Protein AF-A0A3P7J0X0-F1 (afdb_monomer_lite)

Secondary structure (DSSP, 8-state):
------TT---HHHHHHHHHHHHHHHHHHHHHHH-HHHHHHHHHHHHHTT-HHHHHHHHSPPPPHHHHH-TT--GGGGGG-HHHHHHHHHHHHHT---S-HHHHHHHTB-TTSPP-TTTTS-SHHHHHHHHHHHHHHHHHHHHHH-TT--HHHHHHHHHHHSSHHHHHHHHHHTTGGGG-B--TT--SS-----HHHHHHHHHHHHHHH--TT--HHHHHHHHTTS--

Radius of gyration: 21.11 Å; chains: 1; bounding box: 53×32×54 Å

Sequence (228 aa):
MMYAHGIDLCDEEDFRKSLANTFEAVLAALYLDAGIEECDRIFANAMFGDETSVKDLWLNVPEHPLKIEQPEGDRMLIASTEELTDLTDLENILGFKFQNIRLLAKALTRRNVPYNTLTCGNNQRLEWLGDAVLQLIISDYLYHHFPNHHEGHLSLLRTCLVCNETQSQICEDLGLHYFIIEPPGGGSRTLELSLKDKADLVEGLLQLILPRNNIDLFIFSSYRGHLR

pLDDT: mean 81.5, std 17.17, range [30.94, 95.81]

Structure (mmCIF, N/CA/C/O backbone):
data_AF-A0A3P7J0X0-F1
#
_entry.id   AF-A0A3P7J0X0-F1
#
loop_
_atom_site.group_PDB
_atom_site.id
_atom_site.type_symbol
_atom_site.label_atom_id
_atom_site.label_alt_id
_atom_site.label_comp_id
_atom_site.label_asym_id
_atom_site.label_entity_id
_atom_site.label_seq_id
_atom_site.pdbx_PDB_ins_code
_atom_site.Cartn_x
_atom_site.Cartn_y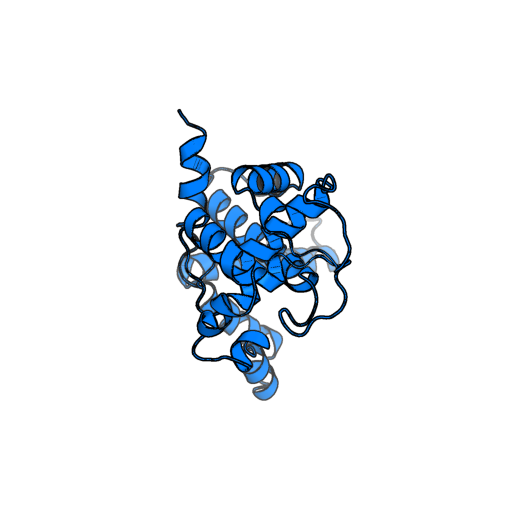
_atom_site.Cartn_z
_atom_site.occupancy
_atom_site.B_iso_or_equiv
_atom_site.auth_seq_id
_atom_site.auth_comp_id
_atom_site.auth_asym_id
_atom_site.auth_atom_id
_atom_site.pdbx_PDB_model_num
ATOM 1 N N . MET A 1 1 ? 25.675 -4.182 -22.140 1.00 49.66 1 MET A N 1
ATOM 2 C CA . MET A 1 1 ? 24.993 -2.924 -22.501 1.00 49.66 1 MET A CA 1
ATOM 3 C C . MET A 1 1 ? 25.341 -2.609 -23.951 1.00 49.66 1 MET A C 1
ATOM 5 O O . MET A 1 1 ? 26.519 -2.460 -24.247 1.00 49.66 1 MET A O 1
ATOM 9 N N . MET A 1 2 ? 24.372 -2.634 -24.870 1.00 43.81 2 MET A N 1
ATOM 10 C CA . MET A 1 2 ? 24.630 -2.290 -26.275 1.00 43.81 2 MET A CA 1
ATOM 11 C C . MET A 1 2 ? 24.608 -0.767 -26.420 1.00 43.81 2 MET A C 1
ATOM 13 O O . MET A 1 2 ? 23.551 -0.183 -26.628 1.00 43.81 2 MET A O 1
ATOM 17 N N . TYR A 1 3 ? 25.763 -0.123 -26.259 1.00 55.44 3 TYR A N 1
ATOM 18 C CA . TYR A 1 3 ? 25.898 1.303 -26.549 1.00 55.44 3 TYR A CA 1
ATOM 19 C C . TYR A 1 3 ? 26.026 1.481 -28.065 1.00 55.44 3 TYR A C 1
ATOM 21 O O . TYR A 1 3 ? 27.020 1.071 -28.664 1.00 55.44 3 TYR A O 1
ATOM 29 N N . ALA A 1 4 ? 25.016 2.075 -28.699 1.00 52.88 4 ALA A N 1
ATOM 30 C CA . ALA A 1 4 ? 25.185 2.619 -30.039 1.00 52.88 4 ALA A CA 1
ATOM 31 C C . ALA A 1 4 ? 26.043 3.886 -29.913 1.00 52.88 4 ALA A C 1
ATOM 33 O O . ALA A 1 4 ? 25.689 4.798 -29.167 1.00 52.88 4 ALA A O 1
ATOM 34 N N . HIS A 1 5 ? 27.190 3.934 -30.594 1.00 51.78 5 HIS A N 1
ATOM 35 C CA . HIS A 1 5 ? 28.079 5.099 -30.600 1.00 51.78 5 HIS A CA 1
ATOM 36 C C . HIS A 1 5 ? 27.426 6.275 -31.347 1.00 51.78 5 HIS A C 1
ATOM 38 O O . HIS A 1 5 ? 27.690 6.507 -32.525 1.00 51.78 5 HIS A O 1
ATOM 44 N N . GLY A 1 6 ? 26.545 7.004 -30.661 1.00 53.00 6 GLY A N 1
ATOM 45 C CA . GLY A 1 6 ? 26.110 8.341 -31.050 1.00 53.00 6 GLY A CA 1
ATOM 46 C C . GLY A 1 6 ? 27.173 9.363 -30.651 1.00 53.00 6 GLY A C 1
ATOM 47 O O . GLY A 1 6 ? 27.667 9.331 -29.527 1.00 53.00 6 GLY A O 1
ATOM 48 N N . ILE A 1 7 ? 27.522 10.252 -31.581 1.00 51.62 7 ILE A N 1
ATOM 49 C CA . ILE A 1 7 ? 28.600 11.255 -31.484 1.00 51.62 7 ILE A CA 1
ATOM 50 C C . ILE A 1 7 ? 28.422 12.276 -30.335 1.00 51.62 7 ILE A C 1
ATOM 52 O O . ILE A 1 7 ? 29.379 12.966 -30.003 1.00 51.62 7 ILE A O 1
ATOM 56 N N . ASP A 1 8 ? 27.266 12.288 -29.661 1.00 49.47 8 ASP A N 1
ATOM 57 C CA . ASP A 1 8 ? 26.919 13.243 -28.596 1.00 49.47 8 ASP A CA 1
ATOM 58 C C . ASP A 1 8 ? 26.756 12.626 -27.185 1.00 49.47 8 ASP A C 1
ATOM 60 O O . ASP A 1 8 ? 26.398 13.330 -26.250 1.00 49.47 8 ASP A O 1
ATOM 64 N N . LEU A 1 9 ? 27.031 11.330 -26.975 1.00 52.88 9 LEU A N 1
ATOM 65 C CA . LEU A 1 9 ? 26.797 10.638 -25.684 1.00 52.88 9 LEU A CA 1
ATOM 66 C C . LEU A 1 9 ? 27.974 10.705 -24.681 1.00 52.88 9 LEU A C 1
ATOM 68 O O . LEU A 1 9 ? 28.120 9.824 -23.834 1.00 52.88 9 LEU A O 1
ATOM 72 N N . CYS A 1 10 ? 28.837 11.717 -24.777 1.00 60.53 10 CYS A N 1
ATOM 73 C CA . CYS A 1 10 ? 30.059 11.831 -23.968 1.00 60.53 10 CYS A CA 1
ATOM 74 C C . CYS A 1 10 ? 29.924 12.795 -22.773 1.00 60.53 10 CYS A C 1
ATOM 76 O O . CYS A 1 10 ? 30.865 13.534 -22.485 1.00 60.53 10 CYS A O 1
ATOM 78 N N . ASP A 1 11 ? 28.789 12.783 -22.071 1.00 74.62 11 ASP A N 1
ATOM 79 C CA . ASP A 1 11 ? 28.678 13.374 -20.731 1.00 74.62 11 ASP A CA 1
ATOM 80 C C . ASP A 1 11 ? 28.564 12.253 -19.680 1.00 74.62 11 ASP A C 1
ATOM 82 O O . ASP A 1 11 ? 27.800 11.295 -19.845 1.00 74.62 11 ASP A O 1
ATOM 86 N N . GLU A 1 12 ? 29.348 12.344 -18.601 1.00 79.19 12 GLU A N 1
ATOM 87 C CA . GLU A 1 12 ? 29.307 11.383 -17.491 1.00 79.19 12 GLU A CA 1
ATOM 88 C C . GLU A 1 12 ? 27.909 11.296 -16.867 1.00 79.19 12 GLU A C 1
ATOM 90 O O . GLU A 1 12 ? 27.515 10.229 -16.385 1.00 79.19 12 GLU A O 1
ATOM 95 N N . GLU A 1 13 ? 27.158 12.399 -16.858 1.00 82.25 13 GLU A N 1
ATOM 96 C CA . GLU A 1 13 ? 25.818 12.438 -16.275 1.00 82.25 13 GLU A CA 1
ATOM 97 C C . GLU A 1 13 ? 24.823 11.588 -17.080 1.00 82.25 13 GLU A C 1
ATOM 99 O O . GLU A 1 13 ? 24.091 10.774 -16.506 1.00 82.25 13 GLU A O 1
ATOM 104 N N . ASP A 1 14 ? 24.843 11.707 -18.407 1.00 82.56 14 ASP A N 1
ATOM 105 C CA . ASP A 1 14 ? 23.971 10.936 -19.299 1.00 82.56 14 ASP A CA 1
ATOM 106 C C . ASP A 1 14 ? 24.313 9.445 -19.271 1.00 82.56 14 ASP A C 1
ATOM 108 O O . ASP A 1 14 ? 23.422 8.588 -19.291 1.00 82.56 14 ASP A O 1
ATOM 112 N N . PHE A 1 15 ? 25.598 9.117 -19.128 1.00 83.56 15 PHE A N 1
ATOM 113 C CA . PHE A 1 15 ? 26.034 7.739 -18.929 1.00 83.56 15 PHE A CA 1
ATOM 114 C C . PHE A 1 15 ? 25.492 7.143 -17.619 1.00 83.56 15 PHE A C 1
ATOM 116 O O . PHE A 1 15 ? 24.974 6.023 -17.614 1.00 83.56 15 PHE A O 1
ATOM 123 N N . ARG A 1 16 ? 25.543 7.893 -16.508 1.00 85.69 16 ARG A N 1
ATOM 124 C CA . ARG A 1 16 ? 24.996 7.443 -15.212 1.00 85.69 16 ARG A CA 1
ATOM 125 C C . ARG A 1 16 ? 23.478 7.259 -15.258 1.00 85.69 16 ARG A C 1
ATOM 127 O O . ARG A 1 16 ? 22.984 6.266 -14.726 1.00 85.69 16 ARG A O 1
ATOM 134 N N . LYS A 1 17 ? 22.746 8.157 -15.927 1.00 86.38 17 LYS A N 1
ATOM 135 C CA . LYS A 1 17 ? 21.292 8.013 -16.141 1.00 86.38 17 LYS A CA 1
ATOM 136 C C . LYS A 1 17 ? 20.965 6.765 -16.960 1.00 86.38 17 LYS A C 1
ATOM 138 O O . LYS A 1 17 ? 20.094 5.989 -16.583 1.00 86.38 17 LYS A O 1
ATOM 143 N N . SER A 1 18 ? 21.707 6.526 -18.040 1.00 88.50 18 SER A N 1
ATOM 144 C CA . SER A 1 18 ? 21.542 5.333 -18.881 1.00 88.50 18 SER A CA 1
ATOM 145 C C . SER A 1 18 ? 21.781 4.030 -18.103 1.00 88.50 18 SER A C 1
ATOM 147 O O . SER A 1 18 ? 21.024 3.063 -18.243 1.00 88.50 18 SER A O 1
ATOM 149 N N . LEU A 1 19 ? 22.789 4.012 -17.223 1.00 89.50 19 LEU A N 1
ATOM 150 C CA . LEU A 1 19 ? 23.047 2.894 -16.309 1.00 89.50 19 LEU A CA 1
ATOM 151 C C . LEU A 1 19 ? 21.887 2.644 -15.344 1.00 89.50 19 LEU A C 1
ATOM 153 O O . LEU A 1 19 ? 21.474 1.493 -15.204 1.00 89.50 19 LEU A O 1
ATOM 157 N N . ALA A 1 20 ? 21.348 3.695 -14.722 1.00 88.69 20 ALA A N 1
ATOM 158 C CA . ALA A 1 20 ? 20.211 3.581 -13.811 1.00 88.69 20 ALA A CA 1
ATOM 159 C C . ALA A 1 20 ? 18.970 3.016 -14.522 1.00 88.69 20 ALA A C 1
ATOM 161 O O . ALA A 1 20 ? 18.430 2.000 -14.091 1.00 88.69 20 ALA A O 1
ATOM 162 N N . ASN A 1 21 ? 18.607 3.572 -15.681 1.00 90.19 21 ASN A N 1
ATOM 163 C CA . ASN A 1 21 ? 17.470 3.088 -16.473 1.00 90.19 21 ASN A CA 1
ATOM 164 C C . ASN A 1 21 ? 17.657 1.623 -16.909 1.00 90.19 21 ASN A C 1
ATOM 166 O O . ASN A 1 21 ? 16.715 0.833 -16.939 1.00 90.19 21 ASN A O 1
ATOM 170 N N . THR A 1 22 ? 18.891 1.234 -17.246 1.00 92.94 22 THR A N 1
ATOM 171 C CA . THR A 1 22 ? 19.201 -0.159 -17.600 1.00 92.94 22 THR A CA 1
ATOM 172 C C . THR A 1 22 ? 19.035 -1.087 -16.400 1.00 92.94 22 THR A C 1
ATOM 174 O O . THR A 1 22 ? 18.544 -2.204 -16.553 1.00 92.94 22 THR A O 1
ATOM 177 N N . PHE A 1 23 ? 19.436 -0.644 -15.209 1.00 90.81 23 PHE A N 1
ATOM 178 C CA . PHE A 1 23 ? 19.262 -1.414 -13.983 1.00 90.81 23 PHE A CA 1
ATOM 179 C C . PHE A 1 23 ? 17.779 -1.626 -13.649 1.00 90.81 23 PHE A C 1
ATOM 181 O O . PHE A 1 23 ? 17.383 -2.756 -13.369 1.00 90.81 23 PHE A O 1
ATOM 188 N N . GLU A 1 24 ? 16.949 -0.589 -13.772 1.00 92.31 24 GLU A N 1
ATOM 189 C CA . GLU A 1 24 ? 15.491 -0.696 -13.610 1.00 92.31 24 GLU A CA 1
ATOM 190 C C . GLU A 1 24 ? 14.878 -1.704 -14.593 1.00 92.31 24 GLU A C 1
ATOM 192 O O . GLU A 1 24 ? 14.077 -2.550 -14.198 1.00 92.31 24 GLU A O 1
ATOM 197 N N . ALA A 1 25 ? 15.312 -1.687 -15.857 1.00 94.69 25 ALA A N 1
ATOM 198 C CA . ALA A 1 25 ? 14.853 -2.650 -16.857 1.00 94.69 25 ALA A CA 1
ATOM 199 C C . ALA A 1 25 ? 15.256 -4.100 -16.519 1.00 94.69 25 ALA A C 1
ATOM 201 O O . ALA A 1 25 ? 14.475 -5.027 -16.742 1.00 94.69 25 ALA A O 1
ATOM 202 N N . VAL A 1 26 ? 16.454 -4.314 -15.962 1.00 94.44 26 VAL A N 1
ATOM 203 C CA . VAL A 1 26 ? 16.893 -5.641 -15.491 1.00 94.44 26 VAL A CA 1
ATOM 204 C C . VAL A 1 26 ? 16.061 -6.102 -14.297 1.00 94.44 26 VAL A C 1
ATOM 206 O O . VAL A 1 26 ? 15.651 -7.261 -14.263 1.00 94.44 26 VAL A O 1
ATOM 209 N N . LEU A 1 27 ? 15.773 -5.213 -13.343 1.00 93.75 27 LEU A N 1
ATOM 210 C CA . LEU A 1 27 ? 14.898 -5.532 -12.214 1.00 93.75 27 LEU A CA 1
ATOM 211 C C . LEU A 1 27 ? 13.485 -5.895 -12.675 1.00 93.75 27 LEU A C 1
ATOM 213 O O . LEU A 1 27 ? 12.937 -6.876 -12.185 1.00 93.75 27 LEU A O 1
ATOM 217 N N . ALA A 1 28 ? 12.923 -5.168 -13.643 1.00 94.56 28 ALA A N 1
ATOM 218 C CA . ALA A 1 28 ? 11.619 -5.497 -14.216 1.00 94.56 28 ALA A CA 1
ATOM 219 C C . ALA A 1 28 ? 11.623 -6.880 -14.892 1.00 94.56 28 ALA A C 1
ATOM 221 O O . ALA A 1 28 ? 10.697 -7.662 -14.695 1.00 94.56 28 ALA A O 1
ATOM 222 N N . ALA A 1 29 ? 12.681 -7.222 -15.634 1.00 95.81 29 ALA A N 1
ATOM 223 C CA . ALA A 1 29 ? 12.820 -8.551 -16.231 1.00 95.81 29 ALA A CA 1
ATOM 224 C C . ALA A 1 29 ? 12.909 -9.663 -15.169 1.00 95.81 29 ALA A C 1
ATOM 226 O O . ALA A 1 29 ? 12.273 -10.702 -15.323 1.00 95.81 29 ALA A O 1
ATOM 227 N N . LEU A 1 30 ? 13.653 -9.433 -14.081 1.00 94.56 30 LEU A N 1
ATOM 228 C CA . LEU A 1 30 ? 13.719 -10.358 -12.943 1.00 94.56 30 LEU A CA 1
ATOM 229 C C . LEU A 1 30 ? 12.360 -10.517 -12.259 1.00 94.56 30 LEU A C 1
ATOM 231 O O . LEU A 1 30 ? 11.970 -11.635 -11.941 1.00 94.56 30 LEU A O 1
ATOM 235 N N . TYR A 1 31 ? 11.632 -9.418 -12.068 1.00 94.62 31 TYR A N 1
ATOM 236 C CA . TYR A 1 31 ? 10.307 -9.434 -11.458 1.00 94.62 31 TYR A CA 1
ATOM 237 C C . TYR A 1 31 ? 9.325 -10.275 -12.285 1.00 94.62 31 TYR A C 1
ATOM 239 O O . TYR A 1 31 ? 8.607 -11.095 -11.720 1.00 94.62 31 TYR A O 1
ATOM 247 N N . LEU A 1 32 ? 9.347 -10.136 -13.615 1.00 93.31 32 LEU A N 1
ATOM 248 C CA . LEU A 1 32 ? 8.485 -10.905 -14.519 1.00 93.31 32 LEU A CA 1
ATOM 249 C C . LEU A 1 32 ? 8.840 -12.400 -14.577 1.00 93.31 32 LEU A C 1
ATOM 251 O O . LEU A 1 32 ? 7.950 -13.226 -14.757 1.00 93.31 32 LEU A O 1
ATOM 255 N N . ASP A 1 33 ? 10.123 -12.753 -14.456 1.00 95.19 33 ASP A N 1
ATOM 256 C CA . ASP A 1 33 ? 10.594 -14.143 -14.571 1.00 95.19 33 ASP A CA 1
ATOM 257 C C . ASP A 1 33 ? 10.551 -14.903 -13.234 1.00 95.19 33 ASP A C 1
ATOM 259 O O . ASP A 1 33 ? 10.221 -16.088 -13.192 1.00 95.19 33 ASP A O 1
ATOM 263 N N . ALA A 1 34 ? 10.871 -14.223 -12.130 1.00 92.19 34 ALA A N 1
ATOM 264 C CA . ALA A 1 34 ? 11.143 -14.847 -10.835 1.00 92.19 34 ALA A CA 1
ATOM 265 C C . ALA A 1 34 ? 10.378 -14.227 -9.648 1.00 92.19 34 ALA A C 1
ATOM 267 O O . ALA A 1 34 ? 10.427 -14.765 -8.541 1.00 92.19 34 ALA A O 1
ATOM 268 N N . GLY A 1 35 ? 9.647 -13.129 -9.859 1.00 90.19 35 GLY A N 1
ATOM 269 C CA . GLY A 1 35 ? 8.856 -12.461 -8.826 1.00 90.19 35 GLY A CA 1
ATOM 270 C C . GLY A 1 35 ? 9.653 -11.515 -7.920 1.00 90.19 35 GLY A C 1
ATOM 271 O O . GLY A 1 35 ? 10.876 -11.387 -7.992 1.00 90.19 35 GLY A O 1
ATOM 272 N N . ILE A 1 36 ? 8.926 -10.823 -7.037 1.00 88.44 36 ILE A N 1
ATOM 273 C CA . ILE A 1 36 ? 9.467 -9.730 -6.212 1.00 88.44 36 ILE A CA 1
ATOM 274 C C . ILE A 1 36 ? 10.495 -10.195 -5.166 1.00 88.44 36 ILE A C 1
ATOM 276 O O . ILE A 1 36 ? 11.403 -9.441 -4.824 1.00 88.44 36 ILE A O 1
ATOM 280 N N . GLU A 1 37 ? 10.386 -11.433 -4.673 1.00 89.06 37 GLU A N 1
ATOM 281 C CA . GLU A 1 37 ? 11.297 -11.974 -3.653 1.00 89.06 37 GLU A CA 1
ATOM 282 C C . GLU A 1 37 ? 12.725 -12.134 -4.196 1.00 89.06 37 GLU A C 1
ATOM 284 O O . GLU A 1 37 ? 13.701 -11.791 -3.524 1.00 89.06 37 GLU A O 1
ATOM 289 N N . GLU A 1 38 ? 12.864 -12.581 -5.446 1.00 90.50 38 GLU A N 1
ATOM 290 C CA . GLU A 1 38 ? 14.171 -12.703 -6.094 1.00 90.50 38 GLU A CA 1
ATOM 291 C C . GLU A 1 38 ? 14.759 -11.336 -6.461 1.00 90.50 38 GLU A C 1
ATOM 293 O O . GLU A 1 38 ? 15.972 -11.138 -6.326 1.00 90.50 38 GLU A O 1
ATOM 298 N N . CYS A 1 39 ? 13.920 -10.364 -6.839 1.00 91.12 39 CYS A N 1
ATOM 299 C CA . CYS A 1 39 ? 14.349 -8.972 -6.991 1.00 91.12 39 CYS A CA 1
ATOM 300 C C . CYS A 1 39 ? 14.953 -8.431 -5.693 1.00 91.12 39 CYS A C 1
ATOM 302 O O . CYS A 1 39 ? 16.051 -7.876 -5.728 1.00 91.12 39 CYS A O 1
ATOM 304 N N . ASP A 1 40 ? 14.273 -8.629 -4.562 1.00 89.62 40 ASP A N 1
ATOM 305 C CA . ASP A 1 40 ? 14.720 -8.159 -3.248 1.00 89.62 40 ASP A CA 1
ATOM 306 C C . ASP A 1 40 ? 16.063 -8.789 -2.848 1.00 89.62 40 ASP A C 1
ATOM 308 O O . ASP A 1 40 ? 17.019 -8.097 -2.485 1.00 89.62 40 ASP A O 1
ATOM 312 N N . ARG A 1 41 ? 16.197 -10.107 -3.036 1.00 89.56 41 ARG A N 1
ATOM 313 C CA . ARG A 1 41 ? 17.446 -10.834 -2.770 1.00 89.56 41 ARG A CA 1
ATOM 314 C C . ARG A 1 41 ? 18.610 -10.328 -3.624 1.00 89.56 41 ARG A C 1
ATOM 316 O O . ARG A 1 41 ? 19.728 -10.174 -3.121 1.00 89.56 41 ARG A O 1
ATOM 323 N N . ILE A 1 42 ? 18.397 -10.114 -4.922 1.00 90.38 42 ILE A N 1
ATOM 324 C CA . ILE A 1 42 ? 19.445 -9.630 -5.835 1.00 90.38 42 ILE A CA 1
ATOM 325 C C . ILE A 1 42 ? 19.805 -8.179 -5.506 1.00 90.38 42 ILE A C 1
ATOM 327 O O . ILE A 1 42 ? 20.992 -7.852 -5.432 1.00 90.38 42 ILE A O 1
ATOM 331 N N . PHE A 1 43 ? 18.804 -7.338 -5.247 1.00 90.25 43 PHE A N 1
ATOM 332 C CA . PHE A 1 43 ? 18.994 -5.943 -4.868 1.00 90.25 43 PHE A CA 1
ATOM 333 C C . PHE A 1 43 ? 19.798 -5.814 -3.569 1.00 90.25 43 PHE A C 1
ATOM 335 O O . PHE A 1 43 ? 20.798 -5.099 -3.543 1.00 90.25 43 PHE A O 1
ATOM 342 N N . ALA A 1 44 ? 19.450 -6.578 -2.529 1.00 89.38 44 ALA A N 1
ATOM 343 C CA . ALA A 1 44 ? 20.177 -6.586 -1.260 1.00 89.38 44 ALA A CA 1
ATOM 344 C C . ALA A 1 44 ? 21.650 -6.998 -1.433 1.00 89.38 44 ALA A C 1
ATOM 346 O O . ALA A 1 44 ? 22.549 -6.377 -0.865 1.00 89.38 44 ALA A O 1
ATOM 347 N N . ASN A 1 45 ? 21.926 -8.014 -2.259 1.00 88.88 45 ASN A N 1
ATOM 348 C CA . ASN A 1 45 ? 23.303 -8.426 -2.548 1.00 88.88 45 ASN A CA 1
ATOM 349 C C . ASN A 1 45 ? 24.086 -7.352 -3.316 1.00 88.88 45 ASN A C 1
ATOM 351 O O . ASN A 1 45 ? 25.261 -7.136 -3.025 1.00 88.88 45 ASN A O 1
ATOM 355 N N . ALA A 1 46 ? 23.450 -6.667 -4.269 1.00 88.50 46 ALA A N 1
ATOM 356 C CA . ALA A 1 46 ? 24.080 -5.586 -5.021 1.00 88.50 46 ALA A CA 1
ATOM 357 C C . ALA A 1 46 ? 24.346 -4.344 -4.152 1.00 88.50 46 ALA A C 1
ATOM 359 O O . ALA A 1 46 ? 25.390 -3.711 -4.296 1.00 88.50 46 ALA A O 1
ATOM 360 N N . MET A 1 47 ? 23.422 -4.007 -3.247 1.00 89.12 47 MET A N 1
ATOM 361 C CA . MET A 1 47 ? 23.493 -2.802 -2.417 1.00 89.12 47 MET A CA 1
ATOM 362 C C . MET A 1 47 ? 24.475 -2.938 -1.249 1.00 89.12 47 MET A C 1
ATOM 364 O O . MET A 1 47 ? 25.189 -1.985 -0.940 1.00 89.12 47 MET A O 1
ATOM 368 N N . PHE A 1 48 ? 24.526 -4.109 -0.607 1.00 89.56 48 PHE A N 1
ATOM 369 C CA . PHE A 1 48 ? 25.279 -4.315 0.638 1.00 89.56 48 PHE A CA 1
ATOM 370 C C . PHE A 1 48 ? 26.515 -5.218 0.481 1.00 89.56 48 PHE A C 1
ATOM 372 O O . PHE A 1 48 ? 27.269 -5.402 1.436 1.00 89.56 48 PHE A O 1
ATOM 379 N N . GLY A 1 49 ? 26.755 -5.784 -0.708 1.00 86.94 49 GLY A N 1
ATOM 380 C CA . GLY A 1 49 ? 27.949 -6.583 -0.998 1.00 86.94 49 GLY A CA 1
ATOM 381 C C . GLY A 1 49 ? 28.141 -7.744 -0.016 1.00 86.94 49 GLY A C 1
ATOM 382 O O . GLY A 1 49 ? 27.245 -8.570 0.170 1.00 86.94 49 GLY A O 1
ATOM 383 N N . ASP A 1 50 ? 29.304 -7.805 0.633 1.00 88.31 50 ASP A N 1
ATOM 384 C CA . ASP A 1 50 ? 29.662 -8.863 1.589 1.00 88.31 50 ASP A CA 1
ATOM 385 C C . ASP A 1 50 ? 29.194 -8.586 3.034 1.00 88.31 50 ASP A C 1
ATOM 387 O O . ASP A 1 50 ? 29.362 -9.441 3.913 1.00 88.31 50 ASP A O 1
ATOM 391 N N . GLU A 1 51 ? 28.564 -7.435 3.306 1.00 90.12 51 GLU A N 1
ATOM 392 C CA . GLU A 1 51 ? 28.089 -7.064 4.647 1.00 90.12 51 GLU A CA 1
ATOM 393 C C . GLU A 1 51 ? 26.868 -7.893 5.064 1.00 90.12 51 GLU A C 1
ATOM 395 O O . GLU A 1 51 ? 25.707 -7.504 4.926 1.00 90.12 51 GLU A O 1
ATOM 400 N N . THR A 1 52 ? 27.144 -9.082 5.598 1.00 86.75 52 THR A N 1
ATOM 401 C CA . THR A 1 52 ? 26.120 -10.086 5.923 1.00 86.75 52 THR A CA 1
ATOM 402 C C . THR A 1 52 ? 25.125 -9.572 6.965 1.00 86.75 52 THR A C 1
ATOM 404 O O . THR A 1 52 ? 23.928 -9.751 6.789 1.00 86.75 52 THR A O 1
ATOM 407 N N . SER A 1 53 ? 25.576 -8.824 7.977 1.00 88.12 53 SER A N 1
ATOM 408 C CA . SER A 1 53 ? 24.689 -8.280 9.016 1.00 88.12 53 SER A CA 1
ATOM 409 C C . SER A 1 53 ? 23.654 -7.281 8.491 1.00 88.12 53 SER A C 1
ATOM 411 O O . SER A 1 53 ? 22.544 -7.223 9.013 1.00 88.12 53 SER A O 1
ATOM 413 N N . VAL A 1 54 ? 24.003 -6.480 7.477 1.00 86.62 54 VAL A N 1
ATOM 414 C CA . VAL A 1 54 ? 23.081 -5.493 6.889 1.00 86.62 54 VAL A CA 1
ATOM 415 C C . VAL A 1 54 ? 22.113 -6.181 5.930 1.00 86.62 54 VAL A C 1
ATOM 417 O O . VAL A 1 54 ? 20.921 -5.880 5.949 1.00 86.62 54 VAL A O 1
ATOM 420 N N . LYS A 1 55 ? 22.595 -7.167 5.162 1.00 86.56 55 LYS A N 1
ATOM 421 C CA . LYS A 1 55 ? 21.738 -8.022 4.327 1.00 86.56 55 LYS A CA 1
ATOM 422 C C . LYS A 1 55 ? 20.717 -8.782 5.161 1.00 86.56 55 LYS A C 1
ATOM 424 O O . LYS A 1 55 ? 19.545 -8.792 4.807 1.00 86.56 55 LYS A O 1
ATOM 429 N N . ASP A 1 56 ? 21.142 -9.354 6.283 1.00 86.81 56 ASP A N 1
ATOM 430 C CA . ASP A 1 56 ? 20.244 -10.056 7.195 1.00 86.81 56 ASP A CA 1
ATOM 431 C C . ASP A 1 56 ? 19.186 -9.106 7.763 1.00 86.81 56 ASP A C 1
ATOM 433 O O . ASP A 1 56 ? 18.023 -9.487 7.854 1.00 86.81 56 ASP A O 1
ATOM 437 N N . LEU A 1 57 ? 19.546 -7.863 8.096 1.00 87.56 57 LEU A N 1
ATOM 438 C CA . LEU A 1 57 ? 18.581 -6.863 8.559 1.00 87.56 57 LEU A CA 1
ATOM 439 C C . LEU A 1 57 ? 17.570 -6.474 7.468 1.00 87.56 57 LEU A C 1
ATOM 441 O O . LEU A 1 57 ? 16.393 -6.295 7.769 1.00 87.56 57 LEU A O 1
ATOM 445 N N . TRP A 1 58 ? 18.022 -6.334 6.220 1.00 89.38 58 TRP A N 1
ATOM 446 C CA . TRP A 1 58 ? 17.163 -5.995 5.084 1.00 89.38 58 TRP A CA 1
ATOM 447 C C . TRP A 1 58 ? 16.195 -7.133 4.741 1.00 89.38 58 TRP A C 1
ATOM 449 O O . TRP A 1 58 ? 14.993 -6.912 4.628 1.00 89.38 58 TRP A O 1
ATOM 459 N N . LEU A 1 59 ? 16.713 -8.358 4.622 1.00 84.31 59 LEU A N 1
ATOM 460 C CA . LEU A 1 59 ? 15.936 -9.531 4.212 1.00 84.31 59 LEU A CA 1
ATOM 461 C C . LEU A 1 59 ? 14.994 -10.026 5.320 1.00 84.31 59 LEU A C 1
ATOM 463 O O . LEU A 1 59 ? 13.942 -10.591 5.026 1.00 84.31 59 LEU A O 1
ATOM 467 N N . ASN A 1 60 ? 15.329 -9.788 6.593 1.00 86.00 60 ASN A N 1
ATOM 468 C CA . ASN A 1 60 ? 14.470 -10.116 7.732 1.00 86.00 60 ASN A CA 1
ATOM 469 C C . ASN A 1 60 ? 13.707 -8.877 8.213 1.00 86.00 60 ASN A C 1
ATOM 471 O O . ASN A 1 60 ? 13.938 -8.361 9.311 1.00 86.00 60 ASN A O 1
ATOM 475 N N . VAL A 1 61 ? 12.782 -8.406 7.375 1.00 84.94 61 VAL A N 1
ATOM 476 C CA . VAL A 1 61 ? 11.934 -7.248 7.683 1.00 84.94 61 VAL A CA 1
ATOM 477 C C . VAL A 1 61 ? 11.144 -7.505 8.976 1.00 84.94 61 VAL A C 1
ATOM 479 O O . VAL A 1 61 ? 10.445 -8.518 9.071 1.00 84.94 61 VAL A O 1
ATOM 482 N N . PRO A 1 62 ? 11.213 -6.605 9.976 1.00 87.88 62 PRO A N 1
ATOM 483 C CA . PRO A 1 62 ? 10.454 -6.771 11.204 1.00 87.88 62 PRO A CA 1
ATOM 484 C C . PRO A 1 62 ? 8.950 -6.686 10.932 1.00 87.88 62 PRO A C 1
ATOM 486 O O . PRO A 1 62 ? 8.478 -5.844 10.166 1.00 87.88 62 PRO A O 1
ATOM 489 N N . GLU A 1 63 ? 8.192 -7.539 11.615 1.00 90.06 63 GLU A N 1
ATOM 490 C CA . GLU A 1 63 ? 6.733 -7.517 11.565 1.00 90.06 63 GLU A CA 1
ATOM 491 C C . GLU A 1 63 ? 6.159 -6.202 12.110 1.00 90.06 63 GLU A C 1
ATOM 493 O O . GLU A 1 63 ? 6.762 -5.504 12.932 1.00 90.06 63 GLU A O 1
ATOM 498 N N . HIS A 1 64 ? 4.951 -5.853 11.663 1.00 91.44 64 HIS A N 1
ATOM 499 C CA . HIS A 1 64 ? 4.284 -4.643 12.137 1.00 91.44 64 HIS A CA 1
ATOM 500 C C . HIS A 1 64 ? 4.040 -4.722 13.663 1.00 91.44 64 HIS A C 1
ATOM 502 O O . HIS A 1 64 ? 3.598 -5.770 14.135 1.00 91.44 64 HIS A O 1
ATOM 508 N N . PRO A 1 65 ? 4.218 -3.636 14.450 1.00 92.75 65 PRO A N 1
ATOM 509 C CA . PRO A 1 65 ? 4.065 -3.674 15.911 1.00 92.75 65 PRO A CA 1
ATOM 510 C C . PRO A 1 65 ? 2.749 -4.293 16.405 1.00 92.75 65 PRO A C 1
ATOM 512 O O . PRO A 1 65 ? 2.757 -5.098 17.327 1.00 92.75 65 PRO A O 1
ATOM 515 N N . LEU A 1 66 ? 1.626 -4.002 15.735 1.00 93.06 66 LEU A N 1
ATOM 516 C CA . LEU A 1 66 ? 0.321 -4.605 16.059 1.00 93.06 66 LEU A CA 1
ATOM 517 C C . LEU A 1 66 ? 0.282 -6.133 15.859 1.00 93.06 66 LEU A C 1
ATOM 519 O O . LEU A 1 66 ? -0.413 -6.822 16.599 1.00 93.06 66 LEU A O 1
ATOM 523 N N . LYS A 1 67 ? 1.039 -6.665 14.889 1.00 93.56 67 LYS A N 1
ATOM 524 C CA . LYS A 1 67 ? 1.193 -8.112 14.677 1.00 93.56 67 LYS A CA 1
ATOM 525 C C . LYS A 1 67 ? 2.158 -8.720 15.696 1.00 93.56 67 LYS A C 1
ATOM 527 O O . LYS A 1 67 ? 1.929 -9.831 16.143 1.00 93.56 67 LYS A O 1
ATOM 532 N N . ILE A 1 68 ? 3.189 -7.984 16.123 1.00 93.75 68 ILE A N 1
ATOM 533 C CA . ILE A 1 68 ? 4.082 -8.411 17.216 1.00 93.75 68 ILE A CA 1
ATOM 534 C C . ILE A 1 68 ? 3.309 -8.516 18.541 1.00 93.75 68 ILE A C 1
ATOM 536 O O . ILE A 1 68 ? 3.511 -9.465 19.294 1.00 93.75 68 ILE A O 1
ATOM 540 N N . GLU A 1 69 ? 2.408 -7.569 18.823 1.00 93.00 69 GLU A N 1
ATOM 541 C CA . GLU A 1 69 ? 1.547 -7.601 20.014 1.00 93.00 69 GLU A CA 1
ATOM 542 C C . GLU A 1 69 ? 0.573 -8.789 20.009 1.00 93.00 69 GLU A C 1
ATOM 544 O O . GLU A 1 69 ? 0.260 -9.322 21.073 1.00 93.00 69 GLU A O 1
ATOM 549 N N . GLN A 1 70 ? 0.074 -9.184 18.832 1.00 93.00 70 GLN A N 1
ATOM 550 C CA . GLN A 1 70 ? -0.902 -10.265 18.654 1.00 93.00 70 GLN A CA 1
ATOM 551 C C . GLN A 1 70 ? -0.536 -11.151 17.441 1.00 93.00 70 GLN A C 1
ATOM 553 O O . GLN A 1 70 ? -1.160 -11.021 16.379 1.00 93.00 70 GLN A O 1
ATOM 558 N N . PRO A 1 71 ? 0.455 -12.060 17.578 1.00 92.12 71 PRO A N 1
ATOM 559 C CA . PRO A 1 71 ? 0.986 -12.848 16.456 1.00 92.12 71 PRO A CA 1
ATOM 560 C C . PRO A 1 71 ? -0.033 -13.797 15.821 1.00 92.12 71 PRO A C 1
ATOM 562 O O . PRO A 1 71 ? -0.041 -13.983 14.609 1.00 92.12 71 PRO A O 1
ATOM 565 N N . GLU A 1 72 ? -0.930 -14.354 16.635 1.00 93.56 72 GLU A N 1
ATOM 566 C CA . GLU A 1 72 ? -1.990 -15.264 16.180 1.00 93.56 72 GLU A CA 1
ATOM 567 C C . GLU A 1 72 ? -3.212 -14.519 15.611 1.00 93.56 72 GLU A C 1
ATOM 569 O O . GLU A 1 72 ? -4.152 -15.139 15.111 1.00 93.56 72 GLU A O 1
ATOM 574 N N . GLY A 1 73 ? -3.199 -13.185 15.632 1.00 93.75 73 GLY A N 1
ATOM 575 C CA . GLY A 1 73 ? -4.338 -12.343 15.283 1.00 93.75 73 GLY A CA 1
ATOM 576 C C . GLY A 1 73 ? -5.006 -11.719 16.501 1.00 93.75 73 GLY A C 1
ATOM 577 O O . GLY A 1 73 ? -4.829 -12.162 17.632 1.00 93.75 73 GLY A O 1
ATOM 578 N N . ASP A 1 74 ? -5.794 -10.674 16.265 1.00 95.38 74 ASP A N 1
ATOM 579 C CA . ASP A 1 74 ? -6.395 -9.846 17.319 1.00 95.38 74 ASP A CA 1
ATOM 580 C C . ASP A 1 74 ? -7.936 -9.816 17.261 1.00 95.38 74 ASP A C 1
ATOM 582 O O . ASP A 1 74 ? -8.586 -8.970 17.877 1.00 95.38 74 ASP A O 1
ATOM 586 N N . ARG A 1 75 ? -8.547 -10.773 16.546 1.00 94.88 75 ARG A N 1
ATOM 587 C CA . ARG A 1 75 ? -10.004 -10.824 16.320 1.00 94.88 75 ARG A CA 1
ATOM 588 C C . ARG A 1 75 ? -10.834 -10.915 17.602 1.00 94.88 75 ARG A C 1
ATOM 590 O O . ARG A 1 75 ? -11.997 -10.522 17.595 1.00 94.88 75 ARG A O 1
ATOM 597 N N . MET A 1 76 ? -10.265 -11.399 18.708 1.00 94.62 76 MET A N 1
ATOM 598 C CA . MET A 1 76 ? -10.941 -11.394 20.012 1.00 94.62 76 MET A CA 1
ATOM 599 C C . MET A 1 76 ? -11.270 -9.974 20.502 1.00 94.62 76 MET A C 1
ATOM 601 O O . MET A 1 76 ? -12.175 -9.804 21.31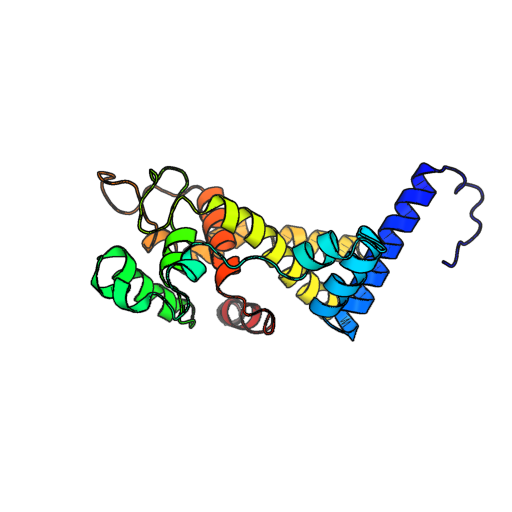4 1.00 94.62 76 MET A O 1
ATOM 605 N N . LEU A 1 77 ? -10.567 -8.957 19.994 1.00 93.56 77 LEU A N 1
ATOM 606 C CA . LEU A 1 77 ? -10.797 -7.556 20.331 1.00 93.56 77 LEU A CA 1
ATOM 607 C C . LEU A 1 77 ? -11.987 -6.950 19.583 1.00 93.56 77 LEU A C 1
ATOM 609 O O . LEU A 1 77 ? -12.430 -5.876 19.970 1.00 93.56 77 LEU A O 1
ATOM 613 N N . ILE A 1 78 ? -12.557 -7.616 18.573 1.00 94.06 78 ILE A N 1
ATOM 614 C CA . ILE A 1 78 ? -13.703 -7.080 17.817 1.00 94.06 78 ILE A CA 1
ATOM 615 C C . ILE A 1 78 ? -14.862 -6.719 18.753 1.00 94.06 78 ILE A C 1
ATOM 617 O O . ILE A 1 78 ? -15.420 -5.637 18.653 1.00 94.06 78 ILE A O 1
ATOM 621 N N . ALA A 1 79 ? -15.156 -7.580 19.730 1.00 91.88 79 ALA A N 1
ATOM 622 C CA . ALA A 1 79 ? -16.232 -7.354 20.693 1.00 91.88 79 ALA A CA 1
ATOM 623 C C . ALA A 1 79 ? -15.904 -6.297 21.769 1.00 91.88 79 ALA A C 1
ATOM 625 O O . ALA A 1 79 ? -16.736 -6.030 22.634 1.00 91.88 79 ALA A O 1
ATOM 626 N N . SER A 1 80 ? -14.687 -5.742 21.772 1.00 89.06 80 SER A N 1
ATOM 627 C CA . SER A 1 80 ? -14.243 -4.804 22.809 1.00 89.06 80 SER A CA 1
ATOM 628 C C . SER A 1 80 ? -14.652 -3.357 22.542 1.00 89.06 80 SER A C 1
ATOM 630 O O . SER A 1 80 ? -14.792 -2.600 23.502 1.00 89.06 80 SER A O 1
ATOM 632 N N . THR A 1 81 ? -14.862 -2.973 21.277 1.00 87.62 81 THR A N 1
ATOM 633 C CA . THR A 1 81 ? -15.286 -1.618 20.901 1.00 87.62 81 THR A CA 1
ATOM 634 C C . THR A 1 81 ? -16.282 -1.648 19.736 1.00 87.62 81 THR A C 1
ATOM 636 O O . THR A 1 81 ? -16.302 -2.592 18.942 1.00 87.62 81 THR A O 1
ATOM 639 N N . GLU A 1 82 ? -17.130 -0.619 19.644 1.00 87.69 82 GLU A N 1
ATOM 640 C CA . GLU A 1 82 ? -18.109 -0.479 18.554 1.00 87.69 82 GLU A CA 1
ATOM 641 C C . GLU A 1 82 ? -17.391 -0.287 17.212 1.00 87.69 82 GLU A C 1
ATOM 643 O O . GLU A 1 82 ? -17.736 -0.938 16.230 1.00 87.69 82 GLU A O 1
ATOM 648 N N . GLU A 1 83 ? -16.300 0.485 17.199 1.00 86.50 83 GLU A N 1
ATOM 649 C CA . GLU A 1 83 ? -15.519 0.762 15.993 1.00 86.50 83 GLU A CA 1
ATOM 650 C C . GLU A 1 83 ? -14.987 -0.526 15.361 1.00 86.50 83 GLU A C 1
ATOM 652 O O . GLU A 1 83 ? -15.127 -0.721 14.160 1.00 86.50 83 GLU A O 1
ATOM 657 N N . LEU A 1 84 ? -14.413 -1.445 16.149 1.00 91.88 84 LEU A N 1
ATOM 658 C CA . LEU A 1 84 ? -13.921 -2.714 15.603 1.00 91.88 84 LEU A CA 1
ATOM 659 C C . LEU A 1 84 ? -15.045 -3.640 15.128 1.00 91.88 84 LEU A C 1
ATOM 661 O O . LEU A 1 84 ? -14.814 -4.462 14.238 1.00 91.88 84 LEU A O 1
ATOM 665 N N . THR A 1 85 ? -16.234 -3.528 15.720 1.00 92.81 85 THR A N 1
ATOM 666 C CA . THR A 1 85 ? -17.409 -4.289 15.286 1.00 92.81 85 THR A CA 1
ATOM 667 C C . THR A 1 85 ? -17.865 -3.808 13.911 1.00 92.81 85 THR A C 1
ATOM 669 O O . THR A 1 85 ? -18.010 -4.637 13.010 1.00 92.81 85 THR A O 1
ATOM 672 N N . ASP A 1 86 ? -17.970 -2.493 13.709 1.00 91.94 86 ASP A N 1
ATOM 673 C CA . ASP A 1 86 ? -18.345 -1.889 12.423 1.00 91.94 86 ASP A CA 1
ATOM 674 C C . ASP A 1 86 ? -17.363 -2.278 11.303 1.00 91.94 86 ASP A C 1
ATOM 676 O O . ASP A 1 86 ? -17.764 -2.557 10.173 1.00 91.94 86 ASP A O 1
ATOM 680 N N . LEU A 1 87 ? -16.066 -2.410 11.608 1.00 94.25 87 LEU A N 1
ATOM 681 C CA . LEU A 1 87 ? -15.073 -2.845 10.616 1.00 94.25 87 LEU A CA 1
ATOM 682 C C . LEU A 1 87 ? -15.309 -4.258 10.071 1.00 94.25 87 LEU A C 1
ATOM 684 O O . LEU A 1 87 ? -14.803 -4.585 8.996 1.00 94.25 87 LEU A O 1
ATOM 688 N N . THR A 1 88 ? -16.083 -5.102 10.756 1.00 94.62 88 THR A N 1
ATOM 689 C CA . THR A 1 88 ? -16.427 -6.428 10.221 1.00 94.62 88 THR A CA 1
ATOM 690 C C . THR A 1 88 ? -17.375 -6.360 9.027 1.00 94.62 88 THR A C 1
ATOM 692 O O . THR A 1 88 ? -17.333 -7.263 8.183 1.00 94.62 88 THR A O 1
ATOM 695 N N . ASP A 1 89 ? -18.168 -5.292 8.913 1.00 93.44 89 ASP A N 1
ATOM 696 C CA . ASP A 1 89 ? -18.980 -5.015 7.729 1.00 93.44 89 ASP A CA 1
ATOM 697 C C . ASP A 1 89 ? -18.097 -4.574 6.566 1.00 93.44 89 ASP A C 1
ATOM 699 O O . ASP A 1 89 ? -18.256 -5.074 5.451 1.00 93.44 89 ASP A O 1
ATOM 703 N N . LEU A 1 90 ? -17.092 -3.735 6.834 1.00 91.19 90 LEU A N 1
ATOM 704 C CA .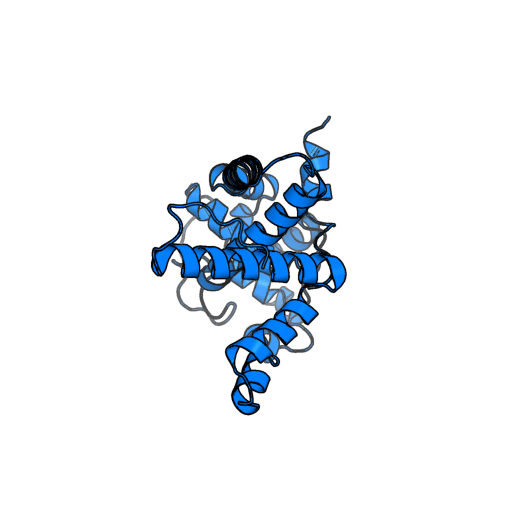 LEU A 1 90 ? -16.103 -3.365 5.825 1.00 91.19 90 LEU A CA 1
ATOM 705 C C . LEU A 1 90 ? -15.323 -4.586 5.313 1.00 91.19 90 LEU A C 1
ATOM 707 O O . LEU A 1 90 ? -15.152 -4.735 4.108 1.00 91.19 90 LEU A O 1
ATOM 711 N N . GLU A 1 91 ? -14.926 -5.521 6.180 1.00 92.75 91 GLU A N 1
ATOM 712 C CA . GLU A 1 91 ? -14.342 -6.803 5.744 1.00 92.75 91 GLU A CA 1
ATOM 713 C C . GLU A 1 91 ? -15.244 -7.560 4.753 1.00 92.75 91 GLU A C 1
ATOM 715 O O . GLU A 1 91 ? -14.752 -8.191 3.816 1.00 92.75 91 GLU A O 1
ATOM 720 N N . ASN A 1 92 ? -16.566 -7.513 4.956 1.00 92.00 92 ASN A N 1
ATOM 721 C CA . ASN A 1 92 ? -17.524 -8.168 4.066 1.00 92.00 92 ASN A CA 1
ATOM 722 C C . ASN A 1 92 ? -17.631 -7.435 2.722 1.00 92.00 92 ASN A C 1
ATOM 724 O O . ASN A 1 92 ? -17.677 -8.099 1.688 1.00 92.00 92 ASN A O 1
ATOM 728 N N . ILE A 1 93 ? -17.623 -6.096 2.731 1.00 89.81 93 ILE A N 1
ATOM 729 C CA . ILE A 1 93 ? -17.596 -5.260 1.516 1.00 89.81 93 ILE A CA 1
ATOM 730 C C . ILE A 1 93 ? -16.335 -5.557 0.696 1.00 89.81 93 ILE A C 1
ATOM 732 O O . ILE A 1 93 ? -16.411 -5.737 -0.517 1.00 89.81 93 ILE A O 1
ATOM 736 N N . LEU A 1 94 ? -15.184 -5.669 1.362 1.00 88.12 94 LEU A N 1
ATOM 737 C CA . LEU A 1 94 ? -13.895 -5.952 0.726 1.00 88.12 94 LEU A CA 1
ATOM 738 C C . LEU A 1 94 ? -13.735 -7.418 0.303 1.00 88.12 94 LEU A C 1
ATOM 740 O O . LEU A 1 94 ? -12.830 -7.740 -0.464 1.00 88.12 94 LEU A O 1
ATOM 744 N N . GLY A 1 95 ? -14.571 -8.322 0.820 1.00 89.31 95 GLY A N 1
ATOM 745 C CA . GLY A 1 95 ? -14.421 -9.763 0.616 1.00 89.31 95 GLY A CA 1
ATOM 746 C C . GLY A 1 95 ? -13.148 -10.340 1.251 1.00 89.31 95 GLY A C 1
ATOM 747 O O . GLY A 1 95 ? -12.692 -11.405 0.835 1.00 89.31 95 GLY A O 1
ATOM 748 N N . PHE A 1 96 ? -12.572 -9.658 2.247 1.00 90.19 96 PHE A N 1
ATOM 749 C CA . PHE A 1 96 ? -11.313 -10.035 2.890 1.00 90.19 96 PHE A CA 1
ATOM 750 C C . PHE A 1 96 ? -11.434 -9.988 4.415 1.00 90.19 96 PHE A C 1
ATOM 752 O O . PHE A 1 96 ? -11.854 -8.985 4.990 1.00 90.19 96 PHE A O 1
ATOM 759 N N . LYS A 1 97 ? -11.042 -11.081 5.082 1.00 92.31 97 LYS A N 1
ATOM 760 C CA . LYS A 1 97 ? -11.052 -11.192 6.547 1.00 92.31 97 LYS A CA 1
ATOM 761 C C . LYS A 1 97 ? -9.646 -10.999 7.099 1.00 92.31 97 LYS A C 1
ATOM 763 O O . LYS A 1 97 ? -8.770 -11.834 6.885 1.00 92.31 97 LYS A O 1
ATOM 768 N N . PHE A 1 98 ? -9.450 -9.927 7.858 1.00 93.44 98 PHE A N 1
ATOM 769 C CA . PHE A 1 98 ? -8.185 -9.618 8.506 1.00 93.44 98 PHE A CA 1
ATOM 770 C C . PHE A 1 98 ? -7.920 -10.561 9.678 1.00 93.44 98 PHE A C 1
ATOM 772 O O . PHE A 1 98 ? -8.767 -10.769 10.550 1.00 93.44 98 PHE A O 1
ATOM 779 N N . GLN A 1 99 ? -6.703 -11.096 9.745 1.00 94.00 99 GLN A N 1
ATOM 780 C CA . GLN A 1 99 ? -6.221 -11.763 10.955 1.00 94.00 99 GLN A CA 1
ATOM 781 C C . GLN A 1 99 ? -6.028 -10.747 12.095 1.00 94.00 99 GLN A C 1
ATOM 783 O O . GLN A 1 99 ? -6.386 -11.023 13.241 1.00 94.00 99 GLN A O 1
ATOM 788 N N . ASN A 1 100 ? -5.516 -9.557 11.759 1.00 94.81 100 ASN A N 1
ATOM 789 C CA . ASN A 1 100 ? -5.341 -8.435 12.676 1.00 94.81 100 ASN A CA 1
ATOM 790 C C . ASN A 1 100 ? -6.261 -7.262 12.284 1.00 94.81 100 ASN A C 1
ATOM 792 O O . ASN A 1 100 ? -5.880 -6.421 11.468 1.00 94.81 100 ASN A O 1
ATOM 796 N N . ILE A 1 101 ? -7.467 -7.189 12.854 1.00 95.44 101 ILE A N 1
ATOM 797 C CA . ILE A 1 101 ? -8.457 -6.132 12.594 1.00 95.44 101 ILE A CA 1
ATOM 798 C C . ILE A 1 101 ? -7.937 -4.745 12.993 1.00 95.44 101 ILE A C 1
ATOM 800 O O . ILE A 1 101 ? -8.315 -3.744 12.383 1.00 95.44 101 ILE A O 1
ATOM 804 N N . ARG A 1 102 ? -7.008 -4.655 13.960 1.00 95.25 102 ARG A N 1
ATOM 805 C CA . ARG A 1 102 ? -6.415 -3.366 14.358 1.00 95.25 102 ARG A CA 1
ATOM 806 C C . ARG A 1 102 ? -5.585 -2.733 13.243 1.00 95.25 102 ARG A C 1
ATOM 808 O O . ARG A 1 102 ? -5.420 -1.516 13.249 1.00 95.25 102 ARG A O 1
ATOM 815 N N . LEU A 1 103 ? -5.082 -3.514 12.281 1.00 95.06 103 LEU A N 1
ATOM 816 C CA . LEU A 1 103 ? -4.436 -2.954 11.090 1.00 95.06 103 LEU A CA 1
ATOM 817 C C . LEU A 1 103 ? -5.447 -2.196 10.226 1.00 95.06 103 LEU A C 1
ATOM 819 O O . LEU A 1 103 ? -5.167 -1.063 9.842 1.00 95.06 103 LEU A O 1
ATOM 823 N N . LEU A 1 104 ? -6.632 -2.775 9.999 1.00 94.81 104 LEU A N 1
ATOM 824 C CA . LEU A 1 104 ? -7.725 -2.110 9.281 1.00 94.81 104 LEU A CA 1
ATOM 825 C C . LEU A 1 104 ? -8.174 -0.846 10.018 1.00 94.81 104 LEU A C 1
ATOM 827 O O . LEU A 1 104 ? -8.268 0.222 9.418 1.00 94.81 104 LEU A O 1
ATOM 831 N N . ALA A 1 105 ? -8.333 -0.933 11.340 1.00 94.38 105 ALA A N 1
ATOM 832 C CA . ALA A 1 105 ? -8.620 0.233 12.172 1.00 94.38 105 ALA A CA 1
ATOM 833 C C . ALA A 1 105 ? -7.539 1.318 12.031 1.00 94.38 105 ALA A C 1
ATOM 835 O O . ALA A 1 105 ? -7.844 2.508 11.934 1.00 94.38 105 ALA A O 1
ATOM 836 N N . LYS A 1 106 ? -6.259 0.926 11.978 1.00 94.50 106 LYS A N 1
ATOM 837 C CA . LYS A 1 106 ? -5.142 1.856 11.800 1.00 94.50 106 LYS A CA 1
ATOM 838 C C . LYS A 1 106 ? -5.182 2.562 10.448 1.00 94.50 106 LYS A C 1
ATOM 840 O O . LYS A 1 106 ? -4.955 3.768 10.430 1.00 94.50 106 LYS A O 1
ATOM 845 N N . ALA A 1 107 ? -5.497 1.862 9.357 1.00 93.56 107 ALA A N 1
ATOM 846 C CA . ALA A 1 107 ? -5.645 2.468 8.028 1.00 93.56 107 ALA A CA 1
ATOM 847 C C . ALA A 1 107 ? -6.759 3.527 7.974 1.00 93.56 107 ALA A C 1
ATOM 849 O O . ALA A 1 107 ? -6.637 4.511 7.248 1.00 93.56 107 ALA A O 1
ATOM 850 N N . LEU A 1 108 ? -7.796 3.366 8.800 1.00 92.81 108 LEU A N 1
ATOM 851 C CA . LEU A 1 108 ? -8.941 4.278 8.899 1.00 92.81 108 LEU A CA 1
ATOM 852 C C . LEU A 1 108 ? -8.789 5.334 10.011 1.00 92.81 108 LEU A C 1
ATOM 854 O O . LEU A 1 108 ? -9.689 6.147 10.226 1.00 92.81 108 LEU A O 1
ATOM 858 N N . THR A 1 109 ? -7.658 5.344 10.727 1.00 91.44 109 THR A N 1
ATOM 859 C CA . THR A 1 109 ? -7.359 6.340 11.766 1.00 91.44 109 THR A CA 1
ATOM 860 C C . THR A 1 109 ? -6.694 7.564 11.147 1.00 91.44 109 THR A C 1
ATOM 862 O O . THR A 1 109 ? -5.517 7.524 10.773 1.00 91.44 109 THR A O 1
ATOM 865 N N . ARG A 1 110 ? -7.414 8.686 11.104 1.00 88.38 110 ARG A N 1
ATOM 866 C CA . ARG A 1 110 ? -6.910 9.938 10.526 1.00 88.38 110 ARG A CA 1
ATOM 867 C C . ARG A 1 110 ? -5.814 10.591 11.369 1.00 88.38 110 ARG A C 1
ATOM 869 O O . ARG A 1 110 ? -5.688 10.387 12.576 1.00 88.38 110 ARG A O 1
ATOM 876 N N . ARG A 1 111 ? -5.034 11.466 10.729 1.00 85.94 111 ARG A N 1
ATOM 877 C CA . ARG A 1 111 ? -3.929 12.223 11.353 1.00 85.94 111 ARG A CA 1
ATOM 878 C C . ARG A 1 111 ? -4.331 13.127 12.523 1.00 85.94 111 ARG A C 1
ATOM 880 O O . ARG A 1 111 ? -3.473 13.482 13.324 1.00 85.94 111 ARG A O 1
ATOM 887 N N . ASN A 1 112 ? -5.592 13.552 12.571 1.00 83.62 112 ASN A N 1
ATOM 888 C CA . ASN A 1 112 ? -6.149 14.418 13.612 1.00 83.62 112 ASN A CA 1
ATOM 889 C C . ASN A 1 112 ? -6.539 13.638 14.879 1.00 83.62 112 ASN A C 1
ATOM 891 O O . ASN A 1 112 ? -6.783 14.260 15.912 1.00 83.62 112 ASN A O 1
ATOM 895 N N . VAL A 1 113 ? -6.588 12.304 14.816 1.00 84.81 113 VAL A N 1
ATOM 896 C CA . VAL A 1 113 ? -6.881 11.456 15.968 1.00 84.81 113 VAL A CA 1
ATOM 897 C C . VAL A 1 113 ? -5.653 11.435 16.885 1.00 84.81 113 VAL A C 1
ATOM 899 O O . VAL A 1 113 ? -4.556 11.088 16.433 1.00 84.81 113 VAL A O 1
ATOM 902 N N . PRO A 1 114 ? -5.796 11.799 18.174 1.00 84.62 114 PRO A N 1
ATOM 903 C CA . PRO A 1 114 ? -4.722 11.658 19.146 1.00 84.62 114 PRO A CA 1
ATOM 904 C C . PRO A 1 114 ? -4.230 10.215 19.234 1.00 84.62 114 PRO A C 1
ATOM 906 O O . PRO A 1 114 ? -4.947 9.267 18.905 1.00 84.62 114 PRO A O 1
ATOM 909 N N . TYR A 1 115 ? -3.008 10.038 19.734 1.00 86.56 115 TYR A N 1
ATOM 910 C CA . TYR A 1 115 ? -2.490 8.700 19.986 1.00 86.56 115 TYR A CA 1
ATOM 911 C C . TYR A 1 115 ? -3.472 7.906 20.855 1.00 86.56 115 TYR A C 1
ATOM 913 O O . TYR A 1 115 ? -3.848 8.338 21.944 1.00 86.56 115 TYR A O 1
ATOM 921 N N . ASN A 1 116 ? -3.862 6.736 20.362 1.00 84.69 116 ASN A N 1
ATOM 922 C CA . ASN A 1 116 ? -4.722 5.802 21.064 1.00 84.69 116 ASN A CA 1
ATOM 923 C C . ASN A 1 116 ? -4.047 4.423 21.100 1.00 84.69 116 ASN A C 1
ATOM 925 O O . ASN A 1 116 ? -3.227 4.086 20.241 1.00 84.69 116 ASN A O 1
ATOM 929 N N . THR A 1 117 ? -4.385 3.630 22.113 1.00 86.50 117 THR A N 1
ATOM 930 C CA . THR A 1 117 ? -3.827 2.285 22.313 1.00 86.50 117 THR A CA 1
ATOM 931 C C . THR A 1 117 ? -4.390 1.258 21.331 1.00 86.50 117 THR A C 1
ATOM 933 O O . THR A 1 117 ? -3.785 0.206 21.143 1.00 86.50 117 THR A O 1
ATOM 936 N N . LEU A 1 118 ? -5.518 1.550 20.676 1.00 87.75 118 LEU A N 1
ATOM 937 C CA . LEU A 1 118 ? -6.136 0.648 19.711 1.00 87.75 118 LEU A CA 1
ATOM 938 C C . LEU A 1 118 ? -5.311 0.560 18.421 1.00 87.75 118 LEU A C 1
ATOM 940 O O . LEU A 1 118 ? -5.001 -0.537 17.980 1.00 87.75 118 LEU A O 1
ATOM 944 N N . THR A 1 119 ? -4.902 1.680 17.831 1.00 90.06 119 THR A N 1
ATOM 945 C CA . THR A 1 119 ? -4.233 1.713 16.517 1.00 90.06 119 THR A CA 1
ATOM 946 C C . THR A 1 119 ? -2.775 2.165 16.577 1.00 90.06 119 THR A C 1
ATOM 948 O O . THR A 1 119 ? -2.057 2.093 15.572 1.00 90.06 119 THR A O 1
ATOM 951 N N . CYS A 1 120 ? -2.301 2.582 17.757 1.00 90.50 120 CYS A N 1
ATOM 952 C CA . CYS A 1 120 ? -0.923 3.010 18.008 1.00 90.50 120 CYS A CA 1
ATOM 953 C C . CYS A 1 120 ? -0.467 4.076 16.987 1.00 90.50 120 CYS A C 1
ATOM 955 O O . CYS A 1 120 ? 0.550 3.937 16.301 1.00 90.50 120 CYS A O 1
ATOM 957 N N . GLY A 1 121 ? -1.280 5.126 16.832 1.00 89.81 121 GLY A N 1
ATOM 958 C CA . GLY A 1 121 ? -1.073 6.238 15.896 1.00 89.81 121 GLY A CA 1
ATOM 959 C C . GLY A 1 121 ? -1.936 6.156 14.632 1.00 89.81 121 GLY A C 1
ATOM 960 O O . GLY A 1 121 ? -2.753 5.256 14.483 1.00 89.81 121 GLY A O 1
ATOM 961 N N . ASN A 1 122 ? -1.720 7.084 13.702 1.00 90.88 122 ASN A N 1
ATOM 962 C CA . ASN A 1 122 ? -2.549 7.270 12.505 1.00 90.88 122 ASN A CA 1
ATOM 963 C C . ASN A 1 122 ? -2.126 6.393 11.301 1.00 90.88 122 ASN A C 1
ATOM 965 O O . ASN A 1 122 ? -1.238 5.536 11.420 1.00 90.88 122 ASN A O 1
ATOM 969 N N . ASN A 1 123 ? -2.776 6.629 10.160 1.00 91.88 123 ASN A N 1
ATOM 970 C CA . ASN A 1 123 ? -2.605 5.929 8.890 1.00 91.88 123 ASN A CA 1
ATOM 971 C C . ASN A 1 123 ? -1.467 6.446 7.986 1.00 91.88 123 ASN A C 1
ATOM 973 O O . ASN A 1 123 ? -1.169 5.782 7.003 1.00 91.88 123 ASN A O 1
ATOM 977 N N . GLN A 1 124 ? -0.774 7.546 8.301 1.00 91.19 124 GLN A N 1
ATOM 978 C CA . GLN A 1 124 ? 0.160 8.208 7.361 1.00 91.19 124 GLN A CA 1
ATOM 979 C C . GLN A 1 124 ? 1.293 7.305 6.847 1.00 91.19 124 GLN A C 1
ATO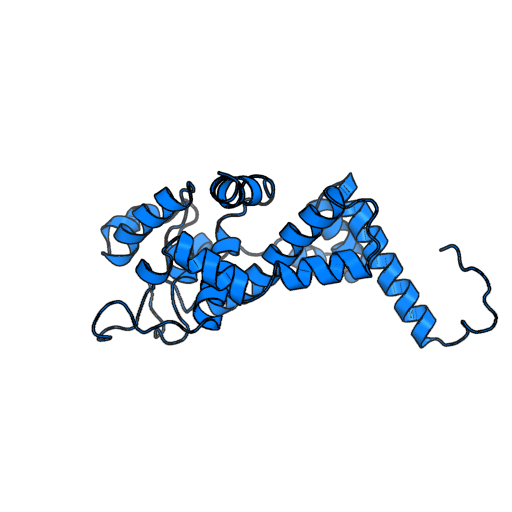M 981 O O . GLN A 1 124 ? 1.751 7.429 5.716 1.00 91.19 124 GLN A O 1
ATOM 986 N N . ARG A 1 125 ? 1.778 6.379 7.683 1.00 92.19 125 ARG A N 1
ATOM 987 C CA . ARG A 1 125 ? 2.798 5.406 7.256 1.00 92.19 125 ARG A CA 1
ATOM 988 C C . ARG A 1 125 ? 2.230 4.318 6.344 1.00 92.19 125 ARG A C 1
ATOM 990 O O . ARG A 1 125 ? 2.977 3.779 5.537 1.00 92.19 125 ARG A O 1
ATOM 997 N N . LEU A 1 126 ? 0.953 3.974 6.521 1.00 92.81 126 LEU A N 1
ATOM 998 C CA . LEU A 1 126 ? 0.249 3.026 5.659 1.00 92.81 126 LEU A CA 1
ATOM 999 C C . LEU A 1 126 ? -0.118 3.687 4.327 1.00 92.81 126 LEU A C 1
ATOM 1001 O O . LEU A 1 126 ? 0.074 3.045 3.310 1.00 92.81 126 LEU A O 1
ATOM 1005 N N . GLU A 1 127 ? -0.544 4.956 4.332 1.00 91.31 127 GLU A N 1
ATOM 1006 C CA . GLU A 1 127 ? -0.738 5.791 3.128 1.00 91.31 127 GLU A CA 1
ATOM 1007 C C . GLU A 1 127 ? 0.530 5.786 2.263 1.00 91.31 127 GLU A C 1
ATOM 1009 O O . GLU A 1 127 ? 0.506 5.332 1.125 1.00 91.31 127 GLU A O 1
ATOM 1014 N N . TRP A 1 128 ? 1.675 6.161 2.845 1.00 92.25 128 TRP A N 1
ATOM 1015 C CA . TRP A 1 128 ? 2.951 6.208 2.122 1.00 92.25 128 TRP A CA 1
ATOM 1016 C C . TRP A 1 128 ? 3.346 4.873 1.469 1.00 92.25 128 TRP A C 1
ATOM 1018 O O . TRP A 1 128 ? 3.865 4.853 0.356 1.00 92.25 128 TRP A O 1
ATOM 1028 N N . LEU A 1 129 ? 3.125 3.750 2.157 1.00 90.75 129 LEU A N 1
ATOM 1029 C CA . LEU A 1 129 ? 3.439 2.432 1.603 1.00 90.75 129 LEU A CA 1
ATOM 1030 C C . LEU A 1 129 ? 2.387 1.987 0.571 1.00 90.75 129 LEU A C 1
ATOM 1032 O O . LEU A 1 129 ? 2.729 1.366 -0.435 1.00 90.75 129 LEU A O 1
ATOM 1036 N N . GLY A 1 130 ? 1.127 2.348 0.810 1.00 88.44 130 GLY A N 1
ATOM 1037 C CA . GLY A 1 130 ? -0.014 2.118 -0.064 1.00 88.44 130 GLY A CA 1
ATOM 1038 C C . GLY A 1 130 ? 0.122 2.764 -1.438 1.00 88.44 130 GLY A C 1
ATOM 1039 O O . GLY A 1 130 ? -0.230 2.126 -2.427 1.00 88.44 130 GLY A O 1
ATOM 1040 N N . ASP A 1 131 ? 0.696 3.967 -1.518 1.00 88.75 131 ASP A N 1
ATOM 1041 C CA . ASP A 1 131 ? 1.020 4.630 -2.790 1.00 88.75 131 ASP A CA 1
ATOM 1042 C C . ASP A 1 131 ? 2.008 3.795 -3.625 1.00 88.75 131 ASP A C 1
ATOM 1044 O O . ASP A 1 131 ? 1.729 3.454 -4.776 1.00 88.75 131 ASP A O 1
ATOM 1048 N N . ALA A 1 132 ? 3.124 3.356 -3.030 1.00 89.88 132 ALA A N 1
ATOM 1049 C CA . ALA A 1 132 ? 4.108 2.516 -3.723 1.00 89.88 132 ALA A CA 1
ATOM 1050 C C . ALA A 1 132 ? 3.504 1.179 -4.190 1.00 89.88 132 ALA A C 1
ATOM 1052 O O . ALA A 1 132 ? 3.767 0.703 -5.298 1.00 89.88 132 ALA A O 1
ATOM 1053 N N . VAL A 1 133 ? 2.655 0.590 -3.350 1.00 89.44 133 VAL A N 1
ATOM 1054 C CA . VAL A 1 133 ? 1.896 -0.620 -3.660 1.00 89.44 133 VAL A CA 1
ATOM 1055 C C . VAL A 1 133 ? 0.942 -0.402 -4.840 1.00 89.44 133 VAL A C 1
ATOM 1057 O O . VAL A 1 133 ? 0.942 -1.194 -5.786 1.00 89.44 133 VAL A O 1
ATOM 1060 N N . LEU A 1 134 ? 0.147 0.669 -4.817 1.00 87.12 134 LEU A N 1
ATOM 1061 C CA . LEU A 1 134 ? -0.801 1.003 -5.878 1.00 87.12 134 LEU A CA 1
ATOM 1062 C C . LEU A 1 134 ? -0.072 1.245 -7.204 1.00 87.12 134 LEU A C 1
ATOM 1064 O O . LEU A 1 134 ? -0.487 0.733 -8.247 1.00 87.12 134 LEU A O 1
ATOM 1068 N N . GLN A 1 135 ? 1.052 1.963 -7.165 1.00 89.94 135 GLN A N 1
ATOM 1069 C CA . GLN A 1 135 ? 1.891 2.200 -8.336 1.00 89.94 135 GLN A CA 1
ATOM 1070 C C . GLN A 1 135 ? 2.421 0.900 -8.944 1.00 89.94 135 GLN A C 1
ATOM 1072 O O . GLN A 1 135 ? 2.411 0.774 -10.172 1.00 89.94 135 GLN A O 1
ATOM 1077 N N . LEU A 1 136 ? 2.853 -0.066 -8.125 1.00 90.75 136 LEU A N 1
ATOM 1078 C CA . LEU A 1 136 ? 3.314 -1.371 -8.606 1.00 90.75 136 LEU A CA 1
ATOM 1079 C C . LEU A 1 136 ? 2.182 -2.134 -9.303 1.00 90.75 136 LEU A C 1
ATOM 1081 O O . LEU A 1 136 ? 2.353 -2.551 -10.446 1.00 90.75 136 LEU A O 1
ATOM 1085 N N . ILE A 1 137 ? 1.018 -2.248 -8.658 1.00 88.75 137 ILE A N 1
ATOM 1086 C CA . ILE A 1 137 ? -0.150 -2.972 -9.189 1.00 88.75 137 ILE A CA 1
ATOM 1087 C C . ILE A 1 137 ? -0.595 -2.400 -10.535 1.00 88.75 137 ILE A C 1
ATOM 1089 O O . ILE A 1 137 ? -0.813 -3.139 -11.494 1.00 88.75 137 ILE A O 1
ATOM 1093 N N . ILE A 1 138 ? -0.720 -1.074 -10.625 1.00 88.69 138 ILE A N 1
ATOM 1094 C CA . ILE A 1 138 ? -1.154 -0.424 -11.864 1.00 88.69 138 ILE A CA 1
ATOM 1095 C C . ILE A 1 138 ? -0.071 -0.519 -12.941 1.00 88.69 138 ILE A C 1
ATOM 1097 O O . ILE A 1 138 ? -0.401 -0.740 -14.105 1.00 88.69 138 ILE A O 1
ATOM 1101 N N . SER A 1 139 ? 1.211 -0.392 -12.583 1.00 93.56 139 SER A N 1
ATOM 1102 C CA . SER A 1 139 ? 2.307 -0.539 -13.552 1.00 93.56 139 SER A CA 1
ATOM 1103 C C . SER A 1 139 ? 2.356 -1.954 -14.130 1.00 93.56 139 SER A C 1
ATOM 1105 O O . SER A 1 139 ? 2.472 -2.103 -15.346 1.00 93.56 139 SER A O 1
ATOM 1107 N N . ASP A 1 140 ? 2.204 -2.975 -13.285 1.00 92.88 140 ASP A N 1
ATOM 1108 C CA . ASP A 1 140 ? 2.143 -4.379 -13.691 1.00 92.88 140 ASP A CA 1
ATOM 1109 C C . ASP A 1 140 ? 0.946 -4.649 -14.616 1.00 92.88 140 ASP A C 1
ATOM 1111 O O . ASP A 1 140 ? 1.108 -5.180 -15.720 1.00 92.88 140 ASP A O 1
ATOM 1115 N N . TYR A 1 141 ? -0.244 -4.177 -14.229 1.00 89.12 141 TYR A N 1
ATOM 1116 C CA . TYR A 1 141 ? -1.452 -4.297 -15.042 1.00 89.12 141 TYR A CA 1
ATOM 1117 C C . TYR A 1 141 ? -1.279 -3.658 -16.425 1.00 89.12 141 TYR A C 1
ATOM 1119 O O . TYR A 1 141 ? -1.576 -4.287 -17.446 1.00 89.12 141 TYR A O 1
ATOM 1127 N N . LEU A 1 142 ? -0.785 -2.416 -16.473 1.00 90.62 142 LEU A N 1
ATOM 1128 C CA . LEU A 1 142 ? -0.602 -1.678 -17.720 1.00 90.62 142 LEU A CA 1
ATOM 1129 C C . LEU A 1 142 ? 0.449 -2.329 -18.623 1.00 90.62 142 LEU A C 1
ATOM 1131 O O . LEU A 1 142 ? 0.225 -2.423 -19.830 1.00 90.62 142 LEU A O 1
ATOM 1135 N N . TYR A 1 143 ? 1.558 -2.804 -18.051 1.00 94.19 143 TYR A N 1
ATOM 1136 C CA . TYR A 1 143 ? 2.620 -3.478 -18.797 1.00 94.19 143 TYR A CA 1
ATOM 1137 C C . TYR A 1 143 ? 2.087 -4.704 -19.552 1.00 94.19 143 TYR A C 1
ATOM 1139 O O . TYR A 1 143 ? 2.329 -4.850 -20.751 1.00 94.19 143 TYR A O 1
ATOM 1147 N N . HIS A 1 144 ? 1.292 -5.543 -18.882 1.00 91.81 144 HIS A N 1
ATOM 1148 C CA . HIS A 1 144 ? 0.734 -6.759 -19.477 1.00 91.81 144 HIS A CA 1
ATOM 1149 C C . HIS A 1 144 ? -0.398 -6.489 -20.480 1.00 91.81 144 HIS A C 1
ATOM 1151 O O . HIS A 1 144 ? -0.487 -7.163 -21.508 1.00 91.81 144 HIS A O 1
ATOM 1157 N N . HIS A 1 145 ? -1.269 -5.513 -20.209 1.00 91.12 145 HIS A N 1
ATOM 1158 C CA . HIS A 1 145 ? -2.450 -5.259 -21.045 1.00 91.12 145 HIS A CA 1
ATOM 1159 C C . HIS A 1 145 ? -2.157 -4.390 -22.273 1.00 91.12 145 HIS A C 1
ATOM 1161 O O . HIS A 1 145 ? -2.902 -4.440 -23.256 1.00 91.12 145 HIS A O 1
ATOM 1167 N N . PHE A 1 146 ? -1.067 -3.620 -22.256 1.00 91.00 146 PHE A N 1
ATOM 1168 C CA . PHE A 1 146 ? -0.720 -2.679 -23.319 1.00 91.00 146 PHE A CA 1
ATOM 1169 C C . PHE A 1 146 ? 0.694 -2.915 -23.890 1.00 91.00 146 PHE A C 1
ATOM 1171 O O . PHE A 1 146 ? 1.469 -1.965 -23.998 1.00 91.00 146 PHE A O 1
ATOM 1178 N N . PRO A 1 147 ? 1.028 -4.129 -24.378 1.00 93.75 147 PRO A N 1
ATOM 1179 C CA . PRO A 1 147 ? 2.400 -4.510 -24.753 1.00 93.75 147 PRO A CA 1
ATOM 1180 C C . PRO A 1 147 ? 2.996 -3.711 -25.925 1.00 93.75 147 PRO A C 1
ATOM 1182 O O . PRO A 1 147 ? 4.205 -3.700 -26.123 1.00 93.75 147 PRO A O 1
ATOM 1185 N N . ASN A 1 148 ? 2.153 -3.044 -26.719 1.00 95.06 148 ASN A N 1
ATOM 1186 C CA . ASN A 1 148 ? 2.575 -2.230 -27.864 1.00 95.06 148 ASN A CA 1
ATOM 1187 C C . ASN A 1 148 ? 2.727 -0.734 -27.529 1.00 95.06 148 ASN A C 1
ATOM 1189 O O . ASN A 1 148 ? 3.059 0.058 -28.411 1.00 95.06 148 ASN A O 1
ATOM 1193 N N . HIS A 1 149 ? 2.434 -0.321 -26.293 1.00 93.38 149 HIS A N 1
ATOM 1194 C CA . HIS A 1 149 ? 2.581 1.069 -25.869 1.00 93.38 149 HIS A CA 1
ATOM 1195 C C . HIS A 1 149 ? 4.005 1.308 -25.364 1.00 93.38 149 HIS A C 1
ATOM 1197 O O . HIS A 1 149 ? 4.549 0.519 -24.599 1.00 93.38 149 HIS A O 1
ATOM 1203 N N . HIS A 1 150 ? 4.619 2.410 -25.794 1.00 94.69 150 HIS A N 1
ATOM 1204 C CA . HIS A 1 150 ? 5.922 2.817 -25.275 1.00 94.69 150 HIS A CA 1
ATOM 1205 C C . HIS A 1 150 ? 5.796 3.440 -23.876 1.00 94.69 150 HIS A C 1
ATOM 1207 O O . HIS A 1 150 ? 4.708 3.854 -23.469 1.00 94.69 150 HIS A O 1
ATOM 1213 N N . GLU A 1 151 ? 6.930 3.589 -23.184 1.00 92.69 151 GLU A N 1
ATOM 1214 C CA . GLU A 1 151 ? 7.027 4.099 -21.806 1.00 92.69 151 GLU A CA 1
ATOM 1215 C C . GLU A 1 151 ? 6.180 5.362 -21.576 1.00 92.69 151 GLU A C 1
ATOM 1217 O O . GLU A 1 151 ? 5.296 5.337 -20.728 1.00 92.69 151 GLU A O 1
ATOM 1222 N N . GLY A 1 152 ? 6.329 6.406 -22.401 1.00 93.06 152 GLY A N 1
ATOM 1223 C CA . GLY A 1 152 ? 5.557 7.642 -22.216 1.00 93.06 152 GLY A CA 1
ATOM 1224 C C . GLY A 1 152 ? 4.028 7.471 -22.239 1.00 93.06 152 GLY A C 1
ATOM 1225 O O . GLY A 1 152 ? 3.323 8.167 -21.511 1.00 93.06 152 GLY A O 1
ATOM 1226 N N . HIS A 1 153 ? 3.493 6.527 -23.023 1.00 90.69 153 HIS A N 1
ATOM 1227 C CA . HIS A 1 153 ? 2.059 6.227 -23.008 1.00 90.69 153 HIS A CA 1
ATOM 1228 C C . HIS A 1 153 ? 1.652 5.480 -21.735 1.00 90.69 153 HIS A C 1
ATOM 1230 O O . HIS A 1 153 ? 0.622 5.799 -21.145 1.00 90.69 153 HIS A O 1
ATOM 1236 N N . LEU A 1 154 ? 2.457 4.507 -21.299 1.00 91.31 154 LEU A N 1
ATOM 1237 C CA . LEU A 1 154 ? 2.209 3.757 -20.066 1.00 91.31 154 LEU A CA 1
ATOM 1238 C C . LEU A 1 154 ? 2.270 4.679 -18.840 1.00 91.31 154 LEU A C 1
ATOM 1240 O O . LEU A 1 154 ? 1.389 4.622 -17.986 1.00 91.31 154 LEU A O 1
ATOM 1244 N N . SER A 1 155 ? 3.247 5.585 -18.795 1.00 91.94 155 SER A N 1
ATOM 1245 C CA . SER A 1 155 ? 3.392 6.598 -17.746 1.00 91.94 155 SER A CA 1
ATOM 1246 C C . SER A 1 155 ? 2.200 7.563 -17.703 1.00 91.94 155 SER A C 1
ATOM 1248 O O . SER A 1 155 ? 1.699 7.875 -16.617 1.00 91.94 155 SER A O 1
ATOM 1250 N N . LEU A 1 156 ? 1.683 7.981 -18.867 1.00 89.81 156 LEU A N 1
ATOM 1251 C CA . LEU A 1 156 ? 0.468 8.798 -18.952 1.00 89.81 156 LEU A CA 1
ATOM 1252 C C . LEU A 1 156 ? -0.753 8.046 -18.408 1.00 89.81 156 LEU A C 1
ATOM 1254 O O . LEU A 1 156 ? -1.450 8.567 -17.539 1.00 89.81 156 LEU A O 1
ATOM 1258 N N . LEU A 1 157 ? -0.983 6.812 -18.871 1.00 84.38 157 LEU A N 1
ATOM 1259 C CA . LEU A 1 157 ? -2.088 5.972 -18.397 1.00 84.38 157 LEU A CA 1
ATOM 1260 C C . LEU A 1 157 ? -2.009 5.740 -16.887 1.00 84.38 157 LEU A C 1
ATOM 1262 O O . LEU A 1 157 ? -3.014 5.884 -16.195 1.00 84.38 157 LEU A O 1
ATOM 1266 N N . ARG A 1 158 ? -0.813 5.448 -16.363 1.00 89.56 158 ARG A N 1
ATOM 1267 C CA . ARG A 1 158 ? -0.589 5.274 -14.925 1.00 89.56 158 ARG A CA 1
ATOM 1268 C C . ARG A 1 158 ? -0.973 6.523 -14.145 1.00 89.56 158 ARG A C 1
ATOM 1270 O O . ARG A 1 158 ? -1.668 6.401 -13.149 1.00 89.56 158 ARG A O 1
ATOM 1277 N N . THR A 1 159 ? -0.579 7.705 -14.613 1.00 87.19 159 THR A N 1
ATOM 1278 C CA . THR A 1 159 ? -0.901 8.978 -13.942 1.00 87.19 159 THR A CA 1
ATOM 1279 C C . THR A 1 159 ? -2.402 9.272 -13.966 1.00 87.19 159 THR A C 1
ATOM 1281 O O . THR A 1 159 ? -2.939 9.821 -13.013 1.00 87.19 159 THR A O 1
ATOM 1284 N N . CYS A 1 160 ? -3.104 8.885 -15.036 1.00 82.06 160 CYS A N 1
ATOM 1285 C CA . CYS A 1 160 ? -4.560 9.021 -15.116 1.00 82.06 160 CYS A CA 1
ATOM 1286 C C . CYS A 1 160 ? -5.309 8.035 -14.205 1.00 82.06 160 CYS A C 1
ATOM 1288 O O . CYS A 1 160 ? -6.395 8.355 -13.728 1.00 82.06 160 CYS A O 1
ATOM 1290 N N . LEU A 1 161 ? -4.763 6.837 -13.984 1.00 78.31 161 LEU A N 1
ATOM 1291 C CA . LEU A 1 161 ? -5.375 5.818 -13.124 1.00 78.31 161 LEU A CA 1
ATOM 1292 C C . LEU A 1 161 ? -5.052 6.042 -11.642 1.00 78.31 161 LEU A C 1
ATOM 1294 O O . LEU A 1 161 ? -5.923 5.882 -10.791 1.00 78.31 161 LEU A O 1
ATOM 1298 N N . VAL A 1 162 ? -3.814 6.432 -11.338 1.00 86.50 162 VAL A N 1
ATOM 1299 C CA . VAL A 1 162 ? -3.321 6.723 -9.988 1.00 86.50 162 VAL A CA 1
ATOM 1300 C C . VAL A 1 162 ? -3.394 8.229 -9.762 1.00 86.50 162 VAL A C 1
ATOM 1302 O O . VAL A 1 162 ? -2.391 8.940 -9.787 1.00 86.50 162 VAL A O 1
ATOM 1305 N N . CYS A 1 163 ? -4.613 8.729 -9.583 1.00 82.81 163 CYS A N 1
ATOM 1306 C CA . CYS A 1 163 ? -4.856 10.118 -9.217 1.00 82.81 163 CYS A CA 1
ATOM 1307 C C . CYS A 1 163 ? -5.878 10.213 -8.088 1.00 82.81 163 CYS A C 1
ATOM 1309 O O . CYS A 1 163 ? -6.694 9.310 -7.880 1.00 82.81 163 CYS A O 1
ATOM 1311 N N . ASN A 1 164 ? -5.833 11.324 -7.356 1.00 85.88 164 ASN A N 1
ATOM 1312 C CA . ASN A 1 164 ? -6.669 11.502 -6.177 1.00 85.88 164 ASN A CA 1
ATOM 1313 C C . ASN A 1 164 ? -8.168 11.450 -6.529 1.00 85.88 164 ASN A C 1
ATOM 1315 O O . ASN A 1 164 ? -8.965 11.012 -5.709 1.00 85.88 164 ASN A O 1
ATOM 1319 N N . GLU A 1 165 ? -8.566 11.862 -7.738 1.00 83.25 165 GLU A N 1
ATOM 1320 C CA . GLU A 1 165 ? -9.952 11.798 -8.215 1.00 83.25 165 GLU A CA 1
ATOM 1321 C C . GLU A 1 165 ? -10.443 10.348 -8.306 1.00 83.25 165 GLU A C 1
ATOM 1323 O O . GLU A 1 165 ? -11.475 10.009 -7.728 1.00 83.25 165 GLU A O 1
ATOM 1328 N N . THR A 1 166 ? -9.683 9.483 -8.984 1.00 80.69 166 THR A N 1
ATOM 1329 C CA . THR A 1 166 ? -10.014 8.058 -9.129 1.00 80.69 166 THR A CA 1
ATOM 1330 C C . THR A 1 166 ? -10.051 7.374 -7.767 1.00 80.69 166 THR A C 1
ATOM 1332 O O . THR A 1 166 ? -10.998 6.654 -7.455 1.00 80.69 166 THR A O 1
ATOM 1335 N N . GLN A 1 167 ? -9.061 7.644 -6.915 1.00 85.31 167 GLN A N 1
ATOM 1336 C CA . GLN A 1 167 ? -9.008 7.071 -5.571 1.00 85.31 167 GLN A CA 1
ATOM 1337 C C . GLN A 1 167 ? -10.153 7.574 -4.681 1.00 85.31 167 GLN A C 1
ATOM 1339 O O . GLN A 1 167 ? -10.772 6.796 -3.959 1.00 85.31 167 GLN A O 1
ATOM 1344 N N . SER A 1 168 ? -10.508 8.855 -4.780 1.00 83.81 168 SER A N 1
ATOM 1345 C CA . SER A 1 168 ? -11.664 9.416 -4.081 1.00 83.81 168 SER A CA 1
ATOM 1346 C C . SER A 1 168 ? -12.967 8.743 -4.509 1.00 83.81 168 SER A C 1
ATOM 1348 O O . SER A 1 168 ? -13.812 8.486 -3.655 1.00 83.81 168 SER A O 1
ATOM 1350 N N . GLN A 1 169 ? -13.133 8.431 -5.797 1.00 82.81 169 GLN A N 1
ATOM 1351 C CA . GLN A 1 169 ? -14.310 7.701 -6.271 1.00 82.81 169 GLN A CA 1
ATOM 1352 C C . GLN A 1 169 ? -14.350 6.280 -5.698 1.00 82.81 169 GLN A C 1
ATOM 1354 O O . GLN A 1 169 ? -15.379 5.859 -5.183 1.00 82.81 169 GLN A O 1
ATOM 1359 N N . ILE A 1 170 ? -13.215 5.572 -5.688 1.00 85.50 170 ILE A N 1
ATOM 1360 C CA . ILE A 1 170 ? -13.111 4.234 -5.080 1.00 85.50 170 ILE A CA 1
ATOM 1361 C C . ILE A 1 170 ? -13.471 4.279 -3.586 1.00 85.50 170 ILE A C 1
ATOM 1363 O O . ILE A 1 170 ? -14.175 3.399 -3.092 1.00 85.50 170 ILE A O 1
ATOM 1367 N N . CYS A 1 171 ? -13.024 5.310 -2.863 1.00 86.88 171 CYS A N 1
ATOM 1368 C CA . CYS A 1 171 ? -13.380 5.522 -1.459 1.00 86.88 171 CYS A CA 1
ATOM 1369 C C . CYS A 1 171 ? -14.901 5.632 -1.262 1.00 86.88 171 CYS A C 1
ATOM 1371 O O . CYS A 1 171 ? -15.432 5.072 -0.300 1.00 86.88 171 CYS A O 1
ATOM 1373 N N . GLU A 1 172 ? -15.590 6.361 -2.144 1.00 85.75 172 GLU A N 1
ATOM 1374 C CA . GLU A 1 172 ? -17.047 6.527 -2.102 1.00 85.75 172 GLU A CA 1
ATOM 1375 C C . GLU A 1 172 ? -17.779 5.234 -2.464 1.00 85.75 172 GLU A C 1
ATOM 1377 O O . GLU A 1 172 ? -18.698 4.837 -1.746 1.00 85.75 172 GLU A O 1
ATOM 1382 N N . ASP A 1 173 ? -17.333 4.549 -3.518 1.00 84.69 173 ASP A N 1
ATOM 1383 C CA . ASP A 1 173 ? -17.929 3.304 -4.008 1.00 84.69 173 ASP A CA 1
ATOM 1384 C C . ASP A 1 173 ? -17.835 2.178 -2.965 1.00 84.69 173 ASP A C 1
ATOM 1386 O O . ASP A 1 173 ? -18.772 1.395 -2.796 1.00 84.69 173 ASP A O 1
ATOM 1390 N N . LEU A 1 174 ? -16.722 2.119 -2.226 1.00 84.94 174 LEU A N 1
ATOM 1391 C CA . LEU A 1 174 ? -16.518 1.185 -1.113 1.00 84.94 174 LEU A CA 1
ATOM 1392 C C . LEU A 1 174 ? -17.145 1.666 0.205 1.00 84.94 174 LEU A C 1
ATOM 1394 O O . LEU A 1 174 ? -17.160 0.921 1.185 1.00 84.94 174 LEU A O 1
ATOM 1398 N N . GLY A 1 175 ? -17.637 2.906 0.258 1.00 87.56 175 GLY A N 1
ATOM 1399 C CA . GLY A 1 175 ? -18.207 3.498 1.465 1.00 87.56 175 GLY A CA 1
ATOM 1400 C C . GLY A 1 175 ? -17.210 3.641 2.620 1.00 87.56 175 GLY A C 1
ATOM 1401 O O . GLY A 1 175 ? -17.625 3.611 3.780 1.00 87.56 175 GLY A O 1
ATOM 1402 N N . LEU A 1 176 ? -15.906 3.791 2.342 1.00 88.19 176 LEU A N 1
ATOM 1403 C CA . LEU A 1 176 ? -14.866 3.831 3.386 1.00 88.19 176 LEU A CA 1
ATOM 1404 C C . LEU A 1 176 ? -15.073 4.986 4.371 1.00 88.19 176 LEU A C 1
ATOM 1406 O O . LEU A 1 176 ? -14.724 4.873 5.546 1.00 88.19 176 LEU A O 1
ATOM 1410 N N . HIS A 1 177 ? -15.688 6.082 3.919 1.00 85.00 177 HIS A N 1
ATOM 1411 C CA . HIS A 1 177 ? -15.973 7.255 4.745 1.00 85.00 177 HIS A CA 1
ATOM 1412 C C . HIS A 1 177 ? -16.913 6.972 5.921 1.00 85.00 177 HIS A C 1
ATOM 1414 O O . HIS A 1 177 ? -16.911 7.737 6.884 1.00 85.00 177 HIS A O 1
ATOM 1420 N N . TYR A 1 178 ? -17.689 5.885 5.881 1.00 88.31 178 TYR A N 1
ATOM 1421 C CA . TYR A 1 178 ? -18.544 5.474 6.998 1.00 88.31 178 TYR A CA 1
ATOM 1422 C C . TYR A 1 178 ? -17.778 4.795 8.138 1.00 88.31 178 TYR A C 1
ATOM 1424 O O . TYR A 1 178 ? -18.288 4.753 9.255 1.00 88.31 178 TYR A O 1
ATOM 1432 N N . PHE A 1 179 ? -16.563 4.309 7.875 1.00 90.38 179 PHE A N 1
ATOM 1433 C CA . PHE A 1 179 ? -15.761 3.515 8.812 1.00 90.38 179 PHE A CA 1
ATOM 1434 C C . PHE A 1 179 ? -14.573 4.288 9.404 1.00 90.38 179 PHE A C 1
ATOM 1436 O O . PHE A 1 179 ? -13.708 3.706 10.060 1.00 90.38 179 PHE A O 1
ATOM 1443 N N . ILE A 1 180 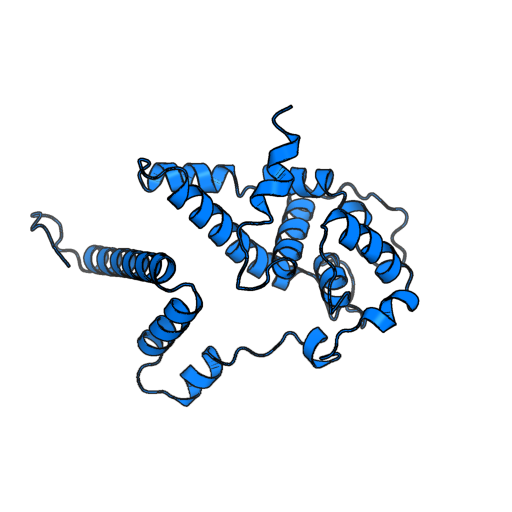? -14.499 5.598 9.160 1.00 89.25 180 ILE A N 1
ATOM 1444 C CA . ILE A 1 180 ? -13.403 6.436 9.649 1.00 89.25 180 ILE A CA 1
ATOM 1445 C C . ILE A 1 180 ? -13.456 6.556 11.167 1.00 89.25 180 ILE A C 1
ATOM 1447 O O . ILE A 1 180 ? -14.489 6.890 11.751 1.00 89.25 180 ILE A O 1
ATOM 1451 N N . ILE A 1 181 ? -12.296 6.369 11.792 1.00 87.00 181 ILE A N 1
ATOM 1452 C CA . ILE A 1 181 ? -12.113 6.617 13.217 1.00 87.00 181 ILE A CA 1
ATOM 1453 C C . ILE A 1 181 ? -11.802 8.105 13.399 1.00 87.00 181 ILE A C 1
ATOM 1455 O O . ILE A 1 181 ? -10.771 8.599 12.941 1.00 87.00 181 ILE A O 1
ATOM 1459 N N . GLU A 1 182 ? -12.709 8.811 14.069 1.00 78.44 182 GLU A N 1
ATOM 1460 C CA . GLU A 1 182 ? -12.627 10.246 14.362 1.00 78.44 182 GLU A CA 1
ATOM 1461 C C . GLU A 1 182 ? -12.258 10.491 15.843 1.00 78.44 182 GLU A C 1
ATOM 1463 O O . GLU A 1 182 ? -12.415 9.605 16.690 1.00 78.44 182 GLU A O 1
ATOM 1468 N N . PRO A 1 183 ? -11.737 11.680 16.204 1.00 73.88 183 PRO A N 1
ATOM 1469 C CA . PRO A 1 183 ? -11.379 11.988 17.583 1.00 73.88 183 PRO A CA 1
ATOM 1470 C C . PRO A 1 183 ? -12.611 12.060 18.510 1.00 73.88 183 PRO A C 1
ATOM 1472 O O . PRO A 1 183 ? -13.700 12.469 18.090 1.00 73.88 183 PRO A O 1
ATOM 1475 N N . PRO A 1 184 ? -12.445 11.733 19.807 1.00 67.31 184 PRO A N 1
ATOM 1476 C CA . PRO A 1 184 ? -13.540 11.748 20.771 1.00 67.31 184 PRO A CA 1
ATOM 1477 C C . PRO A 1 184 ? -14.146 13.153 20.911 1.00 67.31 184 PRO A C 1
ATOM 1479 O O . PRO A 1 184 ? -13.435 14.130 21.141 1.00 67.31 184 PRO A O 1
ATOM 1482 N N . GLY A 1 185 ? -15.474 13.246 20.788 1.00 63.19 185 GLY A N 1
ATOM 1483 C CA . GLY A 1 185 ? -16.220 14.510 20.858 1.00 63.19 185 GLY A CA 1
ATOM 1484 C C . GLY A 1 185 ? -16.454 15.208 19.511 1.00 63.19 185 GLY A C 1
ATOM 1485 O O . GLY A 1 185 ? -17.102 16.254 19.488 1.00 63.19 185 GLY A O 1
ATOM 1486 N N . GLY A 1 186 ? -15.986 14.637 18.395 1.00 58.47 186 GLY A N 1
ATOM 1487 C CA . GLY A 1 186 ? -16.392 15.050 17.050 1.00 58.47 186 GLY A CA 1
ATOM 1488 C C . GLY A 1 186 ? -17.853 14.676 16.795 1.00 58.47 186 GLY A C 1
ATOM 1489 O O . GLY A 1 186 ? -18.186 13.506 16.634 1.00 58.47 186 GLY A O 1
ATOM 1490 N N . GLY A 1 187 ? -18.751 15.660 16.818 1.00 48.41 187 GLY A N 1
ATOM 1491 C CA . GLY A 1 187 ? -20.166 15.443 16.534 1.00 48.41 187 GLY A CA 1
ATOM 1492 C C . GLY A 1 187 ? -20.398 15.004 15.086 1.00 48.41 187 GLY A C 1
ATOM 1493 O O . GLY A 1 187 ? -19.938 15.668 14.170 1.00 48.41 187 GLY A O 1
ATOM 1494 N N . SER A 1 188 ? -21.177 13.930 14.935 1.00 49.53 188 SER A N 1
ATOM 1495 C CA . SER A 1 188 ? -21.781 13.389 13.711 1.00 49.53 188 SER A CA 1
ATOM 1496 C C . SER A 1 188 ? -20.846 13.065 12.540 1.00 49.53 188 SER A C 1
ATOM 1498 O O . SER A 1 188 ? -20.229 13.927 11.921 1.00 49.53 188 SER A O 1
ATOM 1500 N N . ARG A 1 189 ? -20.896 11.782 12.163 1.00 53.44 189 ARG A N 1
ATOM 1501 C CA . ARG A 1 189 ? -20.544 11.218 10.854 1.00 53.44 189 ARG A CA 1
ATOM 1502 C C . ARG A 1 189 ? -20.820 12.244 9.743 1.00 53.44 189 ARG A C 1
ATOM 1504 O O . ARG A 1 189 ? -21.942 12.755 9.665 1.00 53.44 189 ARG A O 1
ATOM 1511 N N . THR A 1 190 ? -19.832 12.472 8.874 1.00 51.66 190 THR A N 1
ATOM 1512 C CA . THR A 1 190 ? -19.827 13.382 7.703 1.00 51.66 190 THR A CA 1
ATOM 1513 C C . THR A 1 190 ? -19.343 14.823 7.955 1.00 51.66 190 THR A C 1
ATOM 1515 O O . THR A 1 190 ? -20.044 15.793 7.680 1.00 51.66 190 THR A O 1
ATOM 1518 N N . LEU A 1 191 ? -18.086 14.998 8.377 1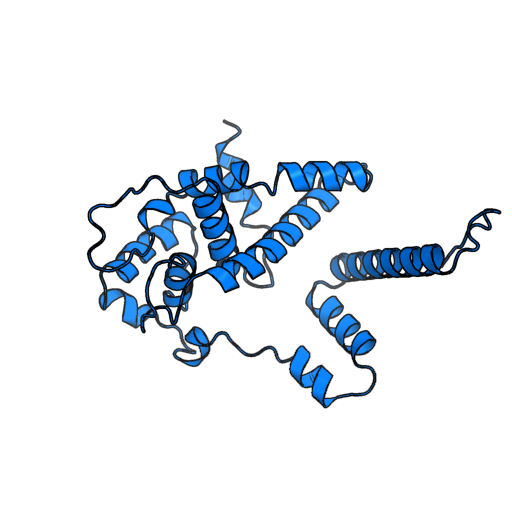.00 56.06 191 LEU A N 1
ATOM 1519 C CA . LEU A 1 191 ? -17.305 16.091 7.781 1.00 56.06 191 LEU A CA 1
ATOM 1520 C C . LEU A 1 191 ? -17.127 15.729 6.301 1.00 56.06 191 LEU A C 1
ATOM 1522 O O . LEU A 1 191 ? -16.741 14.598 6.010 1.00 56.06 191 LEU A O 1
ATOM 1526 N N . GLU A 1 192 ? -17.441 16.638 5.373 1.00 67.75 192 GLU A N 1
ATOM 1527 C CA . GLU A 1 192 ? -17.093 16.451 3.960 1.00 67.75 192 GLU A CA 1
ATOM 1528 C C . GLU A 1 192 ? -15.576 16.254 3.872 1.00 67.75 192 GLU A C 1
ATOM 1530 O O . GLU A 1 192 ? -14.796 17.195 4.024 1.00 67.75 192 GLU A O 1
ATOM 1535 N N . LEU A 1 193 ? -15.153 14.999 3.715 1.00 77.44 193 LEU A N 1
ATOM 1536 C CA . LEU A 1 193 ? -13.750 14.654 3.548 1.00 77.44 193 LEU A CA 1
ATOM 1537 C C . LEU A 1 193 ? -13.251 15.306 2.270 1.00 77.44 193 LEU A C 1
ATOM 1539 O O . LEU A 1 193 ? -13.924 15.246 1.234 1.00 77.44 193 LEU A O 1
ATOM 1543 N N . SER A 1 194 ? -12.059 15.893 2.338 1.00 85.06 194 SER A N 1
ATOM 1544 C CA . SER A 1 194 ? -11.432 16.400 1.128 1.00 85.06 194 SER A CA 1
ATOM 1545 C C . SER A 1 194 ? -11.137 15.249 0.166 1.00 85.06 194 SER A C 1
ATOM 1547 O O . SER A 1 194 ? -11.002 14.089 0.558 1.00 85.06 194 SER A O 1
ATOM 1549 N N . LEU A 1 195 ? -10.998 15.588 -1.112 1.00 85.06 195 LEU A N 1
ATOM 1550 C CA . LEU A 1 195 ? -10.625 14.641 -2.157 1.00 85.06 195 LEU A CA 1
ATOM 1551 C C . LEU A 1 195 ? -9.298 13.926 -1.816 1.00 85.06 195 LEU A C 1
ATOM 1553 O O . LEU A 1 195 ? -9.187 12.718 -1.997 1.00 85.06 195 LEU A O 1
ATOM 1557 N N . LYS A 1 196 ? -8.335 14.648 -1.221 1.00 85.56 196 LYS A N 1
ATOM 1558 C CA . LYS A 1 196 ? -7.086 14.055 -0.728 1.00 85.56 196 LYS A CA 1
ATOM 1559 C C . LYS A 1 196 ? -7.314 13.124 0.467 1.00 85.56 196 LYS A C 1
ATOM 1561 O O . LYS A 1 196 ? -6.830 12.007 0.428 1.00 85.56 196 LYS A O 1
ATOM 1566 N N . ASP A 1 197 ? -8.113 13.520 1.463 1.00 84.00 197 ASP A N 1
ATOM 1567 C CA . ASP A 1 197 ? -8.406 12.637 2.608 1.00 84.00 197 ASP A CA 1
ATOM 1568 C C . ASP A 1 197 ? -8.995 11.289 2.156 1.00 84.00 197 ASP A C 1
ATOM 1570 O O . ASP A 1 197 ? -8.675 10.254 2.731 1.00 84.00 197 ASP A O 1
ATOM 1574 N N . LYS A 1 198 ? -9.853 11.292 1.129 1.00 85.44 198 LYS A N 1
ATOM 1575 C CA . LYS A 1 198 ? -10.440 10.068 0.565 1.00 85.44 198 LYS A CA 1
ATOM 1576 C C . LYS A 1 198 ? -9.406 9.205 -0.161 1.00 85.44 198 LYS A C 1
ATOM 1578 O O . LYS A 1 198 ? -9.432 7.987 -0.004 1.00 85.44 198 LYS A O 1
ATOM 1583 N N . ALA A 1 199 ? -8.502 9.821 -0.922 1.00 82.75 199 ALA A N 1
ATOM 1584 C CA . ALA A 1 199 ? -7.404 9.111 -1.574 1.00 82.75 199 ALA A CA 1
ATOM 1585 C C . ALA A 1 199 ? -6.476 8.450 -0.539 1.00 82.75 199 ALA A C 1
ATOM 1587 O O . ALA A 1 199 ? -6.253 7.244 -0.601 1.00 82.75 199 ALA A O 1
ATOM 1588 N N . ASP A 1 200 ? -6.072 9.196 0.493 1.00 84.31 200 ASP A N 1
ATOM 1589 C CA . ASP A 1 200 ? -5.177 8.712 1.551 1.00 84.31 200 ASP A CA 1
ATOM 1590 C C . ASP A 1 200 ? -5.761 7.477 2.293 1.00 84.31 200 ASP A C 1
ATOM 1592 O O . ASP A 1 200 ? -5.029 6.589 2.740 1.00 84.31 200 ASP A O 1
ATOM 1596 N N . LEU A 1 201 ? -7.096 7.383 2.416 1.00 85.56 201 LEU A N 1
ATOM 1597 C CA . LEU A 1 201 ? -7.789 6.216 2.990 1.00 85.56 201 LEU A CA 1
ATOM 1598 C C . LEU A 1 201 ? -7.700 4.974 2.096 1.00 85.56 201 LEU A C 1
ATOM 1600 O O . LEU A 1 201 ? -7.533 3.867 2.612 1.00 85.56 201 LEU A O 1
ATOM 1604 N N . VAL A 1 202 ? -7.812 5.146 0.777 1.00 83.38 202 VAL A N 1
ATOM 1605 C CA . VAL A 1 202 ? -7.668 4.046 -0.188 1.00 83.38 202 VAL A CA 1
ATOM 1606 C C . VAL A 1 202 ? -6.234 3.531 -0.189 1.00 83.38 202 VAL A C 1
ATOM 1608 O O . VAL A 1 202 ? -6.034 2.320 -0.095 1.00 83.38 202 VAL A O 1
ATOM 1611 N N . GLU A 1 203 ? -5.241 4.421 -0.192 1.00 82.94 203 GLU A N 1
ATOM 1612 C CA . GLU A 1 203 ? -3.821 4.051 -0.115 1.00 82.94 203 GLU A CA 1
ATOM 1613 C C . GLU A 1 203 ? -3.533 3.279 1.179 1.00 82.94 203 GLU A C 1
ATOM 1615 O O . GLU A 1 203 ? -3.012 2.161 1.148 1.00 82.94 203 GLU A O 1
ATOM 1620 N N . GLY A 1 204 ? -3.981 3.806 2.324 1.00 75.12 204 GLY A N 1
ATOM 1621 C CA . GLY A 1 204 ? -3.832 3.130 3.613 1.00 75.12 204 GLY A CA 1
ATOM 1622 C C . GLY A 1 204 ? -4.474 1.737 3.660 1.00 75.12 204 GLY A C 1
ATOM 1623 O O . GLY A 1 204 ? -3.948 0.845 4.331 1.00 75.12 204 GLY A O 1
ATOM 1624 N N . LEU A 1 205 ? -5.585 1.531 2.946 1.00 80.00 205 LEU A N 1
ATOM 1625 C CA . LEU A 1 205 ? -6.291 0.252 2.877 1.00 80.00 205 LEU A CA 1
ATOM 1626 C C . LEU A 1 205 ? -5.605 -0.763 1.951 1.00 80.00 205 LEU A C 1
ATOM 1628 O O . LEU A 1 205 ? -5.515 -1.943 2.306 1.00 80.00 205 LEU A O 1
ATOM 1632 N N . LEU A 1 206 ? -5.108 -0.328 0.788 1.00 73.44 206 LEU A N 1
ATOM 1633 C CA . LEU A 1 206 ? -4.444 -1.198 -0.194 1.00 73.44 206 LEU A CA 1
ATOM 1634 C C . LEU A 1 206 ? -3.242 -1.935 0.398 1.00 73.44 206 LEU A C 1
ATOM 1636 O O . LEU A 1 206 ? -2.999 -3.093 0.061 1.00 73.44 206 LEU A O 1
ATOM 1640 N N . GLN A 1 207 ? -2.560 -1.314 1.360 1.00 58.06 207 GLN A N 1
ATOM 1641 C CA . GLN A 1 207 ? -1.480 -1.952 2.104 1.00 58.06 207 GLN A CA 1
ATOM 1642 C C . GLN A 1 207 ? -1.897 -3.258 2.801 1.00 58.06 207 GLN A C 1
ATOM 1644 O O . GLN A 1 207 ? -1.077 -4.150 3.029 1.00 58.06 207 GLN A O 1
ATOM 1649 N N . LEU A 1 208 ? -3.155 -3.359 3.214 1.00 57.75 208 LEU A N 1
ATOM 1650 C CA . LEU A 1 208 ? -3.615 -4.424 4.093 1.00 57.75 208 LEU A CA 1
ATOM 1651 C C . LEU A 1 208 ? -4.183 -5.615 3.314 1.00 57.75 208 LEU A C 1
ATOM 1653 O O . LEU A 1 208 ? -4.112 -6.749 3.784 1.00 57.75 208 LEU A O 1
ATOM 1657 N N . ILE A 1 209 ? -4.736 -5.359 2.128 1.00 59.12 209 ILE A N 1
ATOM 1658 C CA . ILE A 1 209 ? -5.457 -6.356 1.326 1.00 59.12 209 ILE A CA 1
ATOM 1659 C C . ILE A 1 209 ? -4.500 -7.250 0.525 1.00 59.12 209 ILE A C 1
ATOM 1661 O O . ILE A 1 209 ? -4.912 -8.308 0.059 1.00 59.12 209 ILE A O 1
ATOM 1665 N N . LEU A 1 210 ? -3.218 -6.895 0.402 1.00 47.09 210 LEU A N 1
ATOM 1666 C CA . LEU A 1 210 ? -2.258 -7.697 -0.352 1.00 47.09 210 LEU A CA 1
ATOM 1667 C C . LEU A 1 210 ? -1.579 -8.769 0.502 1.00 47.09 210 LEU A C 1
ATOM 1669 O O . LEU A 1 210 ? -0.645 -8.471 1.252 1.00 47.09 210 LEU A O 1
ATOM 1673 N N . PRO A 1 211 ? -1.927 -10.055 0.326 1.00 41.91 211 PRO A N 1
ATOM 1674 C CA . PRO A 1 211 ? -0.929 -11.092 0.482 1.00 41.91 211 PRO A CA 1
ATOM 1675 C C . PRO A 1 211 ? 0.111 -10.917 -0.634 1.00 41.91 211 PRO A C 1
ATOM 1677 O O . PRO A 1 211 ? -0.256 -10.702 -1.789 1.00 41.91 211 PRO A O 1
ATOM 1680 N N . ARG A 1 212 ? 1.402 -11.074 -0.307 1.00 40.88 212 ARG A N 1
ATOM 1681 C CA . ARG A 1 212 ? 2.552 -10.983 -1.237 1.00 40.88 212 ARG A CA 1
ATOM 1682 C C . ARG A 1 212 ? 2.415 -11.797 -2.545 1.00 40.88 212 ARG A C 1
ATOM 1684 O O . ARG A 1 212 ? 3.202 -11.581 -3.453 1.00 40.88 212 ARG A O 1
ATOM 1691 N N . ASN A 1 213 ? 1.411 -12.674 -2.664 1.00 33.28 213 ASN A N 1
ATOM 1692 C CA . ASN A 1 213 ? 1.252 -13.641 -3.750 1.00 33.28 213 ASN A CA 1
ATOM 1693 C C . ASN A 1 213 ? -0.042 -13.524 -4.582 1.00 33.28 213 ASN A C 1
ATOM 1695 O O . ASN A 1 213 ? -0.312 -14.448 -5.337 1.00 33.28 213 ASN A O 1
ATOM 1699 N N . ASN A 1 214 ? -0.873 -12.477 -4.467 1.00 40.34 214 ASN A N 1
ATOM 1700 C CA . ASN A 1 214 ? -2.066 -12.356 -5.333 1.00 40.34 214 ASN A CA 1
ATOM 1701 C C . ASN A 1 214 ? -2.473 -10.898 -5.593 1.00 40.34 214 ASN A C 1
ATOM 1703 O O . ASN A 1 214 ? -3.373 -10.361 -4.949 1.00 40.34 214 ASN A O 1
ATOM 1707 N N . ILE A 1 215 ? -1.819 -10.283 -6.578 1.00 43.09 215 ILE A N 1
ATOM 1708 C CA . ILE A 1 215 ? -2.131 -8.944 -7.105 1.00 43.09 215 ILE A CA 1
ATOM 1709 C C . ILE A 1 215 ? -3.370 -8.970 -8.033 1.00 43.09 215 ILE A C 1
ATOM 1711 O O . ILE A 1 215 ? -4.088 -7.978 -8.151 1.00 43.09 215 ILE A O 1
ATOM 1715 N N . ASP A 1 216 ? -3.705 -10.128 -8.608 1.00 36.62 216 ASP A N 1
ATOM 1716 C CA . ASP A 1 216 ? -4.718 -10.249 -9.666 1.00 36.62 216 ASP A CA 1
ATOM 1717 C C . ASP A 1 216 ? -6.174 -10.042 -9.209 1.00 36.62 216 ASP A C 1
ATOM 1719 O O . ASP A 1 216 ? -7.031 -9.642 -9.996 1.00 36.62 216 ASP A O 1
ATOM 1723 N N . LEU A 1 217 ? -6.505 -10.307 -7.942 1.00 38.28 217 LEU A N 1
ATOM 1724 C CA . LEU A 1 217 ? -7.907 -10.389 -7.501 1.00 38.28 217 LEU A CA 1
ATOM 1725 C C . LEU A 1 217 ? -8.584 -9.028 -7.264 1.00 38.28 217 LEU A C 1
ATOM 1727 O O . LEU A 1 217 ? -9.812 -8.951 -7.342 1.00 38.28 217 LEU A O 1
ATOM 1731 N N . PHE A 1 218 ? -7.826 -7.956 -7.012 1.00 40.03 218 PHE A N 1
ATOM 1732 C CA . PHE A 1 218 ? -8.400 -6.650 -6.653 1.00 40.03 218 PHE A CA 1
ATOM 1733 C C . PHE A 1 218 ? -8.838 -5.826 -7.877 1.00 40.03 218 PHE A C 1
ATOM 1735 O O . PHE A 1 218 ? -9.866 -5.152 -7.840 1.00 40.03 218 PHE A O 1
ATOM 1742 N N . ILE A 1 219 ? -8.126 -5.929 -9.007 1.00 40.16 219 ILE A N 1
ATOM 1743 C CA . ILE A 1 219 ? -8.474 -5.180 -10.229 1.00 40.16 219 ILE A CA 1
ATOM 1744 C C . ILE A 1 219 ? -9.781 -5.706 -10.851 1.00 40.16 219 ILE A C 1
ATOM 1746 O O . ILE A 1 219 ? -10.608 -4.929 -11.333 1.00 40.16 219 ILE A O 1
ATOM 1750 N N . PHE A 1 220 ? -10.015 -7.022 -10.808 1.00 37.12 220 PHE A N 1
ATOM 1751 C CA . PHE A 1 220 ? -11.172 -7.641 -11.464 1.00 37.12 220 PHE A CA 1
ATOM 1752 C C . PHE A 1 220 ? -12.512 -7.444 -10.737 1.00 37.12 220 PHE A C 1
ATOM 1754 O O . PHE A 1 220 ? -13.557 -7.560 -11.385 1.00 37.12 220 PHE A O 1
ATOM 1761 N N . SER A 1 221 ? -12.526 -7.150 -9.431 1.00 34.78 221 SER A N 1
ATOM 1762 C CA . SER A 1 221 ? -13.777 -6.961 -8.679 1.00 34.78 221 SER A CA 1
ATOM 1763 C C . SER A 1 221 ? -14.368 -5.559 -8.871 1.00 34.78 221 SER A C 1
ATOM 1765 O O . SER A 1 221 ? -15.563 -5.456 -9.149 1.00 34.78 221 SER A O 1
ATOM 1767 N N . SER A 1 222 ? -13.547 -4.501 -8.850 1.00 38.66 222 SER A N 1
ATOM 1768 C CA . SER A 1 222 ? -14.018 -3.120 -9.065 1.00 38.66 222 SER A CA 1
ATOM 1769 C C . SER A 1 222 ? -14.386 -2.819 -10.524 1.00 38.66 222 SER A C 1
ATOM 1771 O O . SER A 1 222 ? -15.368 -2.124 -10.781 1.00 38.66 222 SER A O 1
ATOM 1773 N N . TYR A 1 223 ? -13.685 -3.391 -11.512 1.00 35.16 223 TYR A N 1
ATOM 1774 C CA . TYR A 1 223 ? -13.970 -3.097 -12.930 1.00 35.16 223 TYR A CA 1
ATOM 1775 C C . TYR A 1 223 ? -15.229 -3.783 -13.485 1.00 35.16 223 TYR A C 1
ATOM 1777 O O . TYR A 1 223 ? -15.793 -3.339 -14.488 1.00 35.16 223 TYR A O 1
ATOM 1785 N N . ARG A 1 224 ? -15.725 -4.850 -12.844 1.00 35.53 224 ARG A N 1
ATOM 1786 C CA . ARG A 1 224 ? -16.909 -5.585 -13.330 1.00 35.53 224 ARG A CA 1
ATOM 1787 C C . ARG A 1 224 ? -18.231 -4.833 -13.132 1.00 35.53 224 ARG A C 1
ATOM 1789 O O . ARG A 1 224 ? -19.230 -5.230 -13.731 1.00 35.53 224 ARG A O 1
ATOM 1796 N N . GLY A 1 225 ? -18.239 -3.764 -12.331 1.00 34.50 225 GLY A N 1
ATOM 1797 C CA . GLY A 1 225 ? -19.414 -2.921 -12.086 1.00 34.50 225 GLY A CA 1
ATOM 1798 C C . GLY A 1 225 ? -19.677 -1.844 -13.147 1.00 34.50 225 GLY A C 1
ATOM 1799 O O . GLY A 1 225 ? -20.799 -1.365 -13.232 1.00 34.50 225 GLY A O 1
ATOM 1800 N N . HIS A 1 226 ? -18.685 -1.487 -13.972 1.00 37.84 226 HIS A N 1
ATOM 1801 C CA . HIS A 1 226 ? -18.763 -0.346 -14.904 1.00 37.84 226 HIS A CA 1
ATOM 1802 C C . HIS A 1 226 ? -18.975 -0.728 -16.386 1.00 37.84 226 HIS A C 1
ATOM 1804 O O . HIS A 1 226 ? -18.982 0.138 -17.255 1.00 37.84 226 HIS A O 1
ATOM 1810 N N . LEU A 1 227 ? -19.174 -2.017 -16.694 1.00 31.50 227 LEU A N 1
ATOM 1811 C CA . LEU A 1 227 ? -19.453 -2.518 -18.055 1.00 31.50 227 LEU A CA 1
ATOM 1812 C C . LEU A 1 227 ? -20.849 -3.156 -18.198 1.00 31.50 227 LEU A C 1
ATOM 1814 O O . LEU A 1 227 ? -21.028 -4.106 -18.965 1.00 31.50 227 LEU A O 1
ATOM 1818 N N . ARG A 1 228 ? -21.852 -2.652 -17.473 1.00 30.94 228 ARG A N 1
ATOM 1819 C CA . ARG A 1 228 ? -23.266 -2.972 -17.718 1.00 30.94 228 ARG A CA 1
ATOM 1820 C C . ARG A 1 228 ? -24.107 -1.721 -17.869 1.00 30.94 228 ARG A C 1
ATOM 1822 O O . ARG A 1 228 ? -23.895 -0.787 -17.072 1.00 30.94 228 ARG A O 1
#

Organism: Strongylus vulgaris (NCBI:txid40348)

InterPro domains:
  IPR000999 Ribonuclease III domain [PF00636] (124-205)
  IPR000999 Ribonuclease III domain [PS00517] (124-132)
  IPR000999 Ribonuclease III domain [PS50142] (17-35)
  IPR000999 Ribonuclease III domain [PS50142] (87-214)
  IPR000999 Ribonuclease III domain [SM00535] (102-222)
  IPR000999 Ribonuclease III domain [cd00593] (102-206)
  IPR036389 Ribonuclease III, endonuclease domain superfamily [G3DSA:1.10.1520.10] (1-48)
  IPR036389 Ribonuclease III, endonuclease domain superfamily [G3DSA:1.10.1520.10] (82-208)
  IPR036389 Ribonuclease III, endonuclease domain superfamily [SSF69065] (13-48)
  IPR036389 Ribonuclease III, endonuclease domain superfamily [SSF69065] (81-206)

Foldseek 3Di:
DDDDPDVPCPDPVSVVVVVVVVVVVVLVVCCVPPNDLVSQLVVLCVPQPPVVVVSCPSNCDDDDVLCVVPVQADVVCCVVDPLSVVVVVLCVLQVHDDSHSLLLLQLQEDQQAPQDPSNRHHLQVLLVVLLVLLLVLLLVVLCVVPVPDDPVVSVVVSPVCLDLQNQLVVLVVSVSQQSHDDYPPPPDRDPPQDSNSSNSSSSSVSSRRDDSPDSPPNVVPVVVVPPD